Protein AF-A0A1M5JJP5-F1 (afdb_monomer_lite)

Organism: NCBI:txid288992

Foldseek 3Di:
DFDADDPAPDDPPPPPPDDDLVVLCCVLVVVVVVLVVLLVVADAEDEFDDQEEETEAEQQQDDDPPHDDHDAARYEYEYEHHEYCEYHYEDADYPPPGAYEYEYPAAYEHANAYYEYDDQAAHERYEDDHCPHPPQNARYEYEYADPRRAYERELPHPAAHEQYEHERYEYEQHQHANYEYDWFPDFCVVPVGASYESYEYASYEQEHPQDQRRAYEHAQAWADDPVVRTGGNAYESYEYEHYEGHHYQHAHEAHHYESYEYAHYEYYHYDNDPPPPSHRYYHDYYYYYDHYHDPVPD

Sequence (298 aa):
MTTFGNKQNESAELLNEITPWEDALQALTSRVAALELSATQNGRIIPVGNGTGILNIDGDQLSLNGKAIRLQANDVIEIQAGTYQWIDMCNVTLSVGGVLYVKNNGLVIINEGGFNLYGNKPVKNVVFDFAGFPGLEYGLKNIYTGPHARFHIDTHSIGGYQNITIRGLEFVNVWDRGLRSGGQNIDFTDTGIKAISGLLIEKCRFISDNSPECGGGIKLGGERNEETGTNKGYIEDVVIRDIELIGGAGNIYLGNANNYEIYNIKIEGVNTPESGQEEIITANGWGKIEGIHHPLLQ

Structure (mmCIF, N/CA/C/O backbone):
d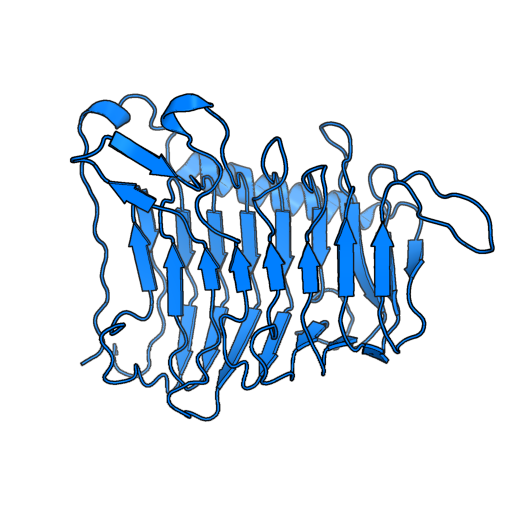ata_AF-A0A1M5JJP5-F1
#
_entry.id   AF-A0A1M5JJP5-F1
#
loop_
_atom_site.group_PDB
_atom_site.id
_atom_site.type_symbol
_atom_site.label_atom_id
_atom_site.label_alt_id
_atom_site.label_comp_id
_atom_site.label_asym_id
_atom_site.label_entity_id
_atom_site.label_seq_id
_atom_site.pdbx_PDB_ins_code
_atom_site.Cartn_x
_atom_site.Cartn_y
_atom_site.Cartn_z
_atom_site.occupancy
_atom_site.B_iso_or_equiv
_atom_site.auth_seq_id
_atom_site.auth_comp_id
_atom_site.auth_asym_id
_atom_site.auth_atom_id
_atom_site.pdbx_PDB_model_num
ATOM 1 N N . MET A 1 1 ? 18.087 11.394 20.650 1.00 35.75 1 MET A N 1
ATOM 2 C CA . MET A 1 1 ? 17.340 10.682 21.706 1.00 35.75 1 MET A CA 1
ATOM 3 C C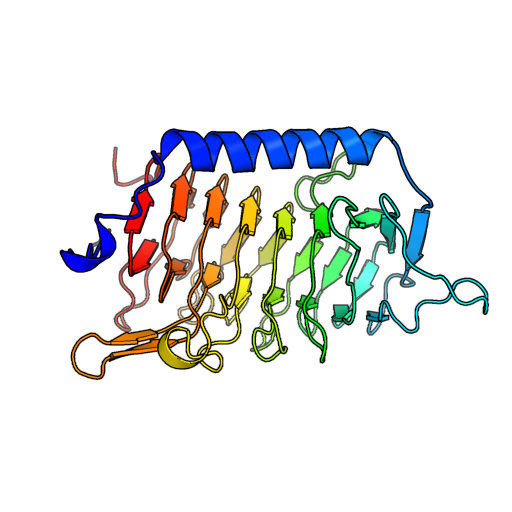 . MET A 1 1 ? 16.115 10.133 21.004 1.00 35.75 1 MET A C 1
ATOM 5 O O . MET A 1 1 ? 15.363 10.938 20.488 1.00 35.75 1 MET A O 1
ATOM 9 N N . THR A 1 2 ? 16.007 8.816 20.830 1.00 40.19 2 THR A N 1
ATOM 10 C CA . THR A 1 2 ? 14.889 8.206 20.091 1.00 40.19 2 THR A CA 1
ATOM 11 C C . THR A 1 2 ? 13.744 7.966 21.063 1.00 40.19 2 THR A C 1
ATOM 13 O O . THR A 1 2 ? 13.919 7.235 22.038 1.00 40.19 2 THR A O 1
ATOM 16 N N . THR A 1 3 ? 12.603 8.603 20.831 1.00 44.53 3 THR A N 1
ATOM 17 C CA . THR A 1 3 ? 11.431 8.551 21.711 1.00 44.53 3 THR A CA 1
ATOM 18 C C . THR A 1 3 ? 10.355 7.663 21.088 1.00 44.53 3 THR A C 1
ATOM 20 O O . THR A 1 3 ? 10.045 7.773 19.904 1.00 44.53 3 THR A O 1
ATOM 23 N N . PHE A 1 4 ? 9.782 6.763 21.889 1.00 47.75 4 PHE A N 1
ATOM 24 C CA . PHE A 1 4 ? 8.582 6.004 21.532 1.00 47.75 4 PHE A CA 1
ATOM 25 C C . PHE A 1 4 ? 7.398 6.642 22.255 1.00 47.75 4 PHE A C 1
ATOM 27 O O . PHE A 1 4 ? 7.365 6.649 23.486 1.00 47.75 4 PHE A O 1
ATOM 34 N N . GLY A 1 5 ? 6.455 7.208 21.502 1.00 42.25 5 GLY A N 1
ATOM 35 C CA . GLY A 1 5 ? 5.254 7.831 22.047 1.00 42.25 5 GLY A CA 1
ATOM 36 C C . GLY A 1 5 ? 4.033 6.944 21.834 1.00 42.25 5 GLY A C 1
ATOM 37 O O . GLY A 1 5 ? 3.588 6.762 20.705 1.00 42.25 5 GLY A O 1
ATOM 38 N N . ASN A 1 6 ? 3.457 6.418 22.917 1.00 44.34 6 ASN A N 1
ATOM 39 C CA . ASN A 1 6 ? 2.099 5.874 22.899 1.00 44.34 6 ASN A CA 1
ATOM 40 C C . ASN A 1 6 ? 1.195 6.816 23.702 1.00 44.34 6 ASN A C 1
ATOM 42 O O . ASN A 1 6 ? 1.207 6.791 24.933 1.00 44.34 6 ASN A O 1
ATOM 46 N N . LYS A 1 7 ? 0.451 7.689 23.017 1.00 49.38 7 LYS A N 1
ATOM 47 C CA . LYS A 1 7 ? -0.554 8.547 23.657 1.00 49.38 7 LYS A CA 1
ATOM 48 C C . LYS A 1 7 ? -1.889 7.805 23.670 1.00 49.38 7 LYS A C 1
ATOM 50 O O . LYS A 1 7 ? -2.713 7.968 22.772 1.00 49.38 7 LYS A O 1
ATOM 55 N N . GLN A 1 8 ? -2.087 6.974 24.690 1.00 45.25 8 GLN A N 1
ATOM 56 C CA . GLN A 1 8 ? -3.389 6.369 24.961 1.00 45.25 8 GLN A CA 1
ATOM 57 C C . GLN A 1 8 ? -4.306 7.433 25.573 1.00 45.25 8 GLN A C 1
ATOM 59 O O . GLN A 1 8 ? -4.161 7.799 26.737 1.00 45.25 8 GLN A O 1
ATOM 64 N N . ASN A 1 9 ? -5.236 7.960 24.776 1.00 44.75 9 ASN A N 1
ATOM 65 C CA . ASN A 1 9 ? -6.306 8.806 25.295 1.00 44.75 9 ASN A CA 1
ATOM 66 C C . ASN A 1 9 ? -7.419 7.910 25.849 1.00 44.75 9 ASN A C 1
ATOM 68 O O . ASN A 1 9 ? -8.266 7.408 25.101 1.00 44.75 9 ASN A O 1
ATOM 72 N N . GLU A 1 10 ? -7.393 7.707 27.167 1.00 36.88 10 GLU A N 1
ATOM 73 C CA . GLU A 1 10 ? -8.391 6.928 27.893 1.00 36.88 10 GLU A CA 1
ATOM 74 C C . GLU A 1 10 ? -9.740 7.661 27.994 1.00 36.88 10 GLU A C 1
ATOM 76 O O . GLU A 1 10 ? -10.054 8.283 29.004 1.00 36.88 10 GLU A O 1
ATOM 81 N N . SER A 1 11 ? -10.576 7.607 26.952 1.00 39.31 11 SER A N 1
ATOM 82 C CA . SER A 1 11 ? -11.967 8.073 27.052 1.00 39.31 11 SER A CA 1
ATOM 83 C C . SER A 1 11 ? -12.869 6.950 27.578 1.00 39.31 11 SER A C 1
ATOM 85 O O . SER A 1 11 ? -13.108 5.965 26.872 1.00 39.31 11 SER A O 1
ATOM 87 N N . ALA A 1 12 ? -13.401 7.127 28.792 1.00 38.34 12 ALA A N 1
ATOM 88 C CA . ALA A 1 12 ? -14.222 6.159 29.529 1.00 38.34 12 ALA A CA 1
ATOM 89 C C . ALA A 1 12 ? -15.498 5.674 28.798 1.00 38.34 12 ALA A C 1
ATOM 91 O O . ALA A 1 12 ? -16.062 4.643 29.155 1.00 38.34 12 ALA A O 1
ATOM 92 N N . GLU A 1 13 ? -15.951 6.390 27.766 1.00 39.28 13 GLU A N 1
ATOM 93 C CA . GLU A 1 13 ? -17.223 6.127 27.078 1.00 39.28 13 GLU A CA 1
ATOM 94 C C . GLU A 1 13 ? -17.133 5.092 25.936 1.00 39.28 13 GLU A C 1
ATOM 96 O O . GLU A 1 13 ? -18.164 4.599 25.490 1.00 39.28 13 GLU A O 1
ATOM 101 N N . LEU A 1 14 ? -15.927 4.680 25.514 1.00 39.59 14 LEU A N 1
ATOM 102 C CA . LEU A 1 14 ? -15.715 3.641 24.481 1.00 39.59 14 LEU A CA 1
ATOM 103 C C . LEU A 1 14 ? -15.380 2.245 25.048 1.00 39.59 14 LEU A C 1
ATOM 105 O O . LEU A 1 14 ? -15.259 1.283 24.294 1.00 39.59 14 LEU A O 1
ATOM 109 N N . LEU A 1 15 ? -15.268 2.102 26.373 1.00 37.50 15 LEU A N 1
ATOM 110 C CA . LEU A 1 15 ? -14.945 0.831 27.047 1.00 37.50 15 LEU A CA 1
ATOM 111 C C . LEU A 1 15 ? -16.047 -0.243 26.938 1.00 37.50 15 LEU A C 1
ATOM 113 O O . LEU A 1 15 ? -15.804 -1.395 27.286 1.00 37.50 15 LEU A O 1
ATOM 117 N N . ASN A 1 16 ? -17.240 0.105 26.447 1.00 36.88 16 ASN A N 1
ATOM 118 C CA . ASN A 1 16 ? -18.380 -0.815 26.368 1.00 36.88 16 ASN A CA 1
ATOM 119 C C . ASN A 1 16 ? -18.481 -1.608 25.048 1.00 36.88 16 ASN A C 1
ATOM 121 O O . ASN A 1 16 ? -19.354 -2.464 24.940 1.00 36.88 16 ASN A O 1
ATOM 125 N N . GLU A 1 17 ? -17.589 -1.383 24.077 1.00 40.25 17 GLU A N 1
ATOM 126 C CA . GLU A 1 17 ? -17.534 -2.137 22.807 1.00 40.25 17 GLU A CA 1
ATOM 127 C C . GLU A 1 17 ? -16.187 -2.858 22.610 1.00 40.25 17 GLU A C 1
ATOM 129 O O . GLU A 1 17 ? -15.682 -3.002 21.497 1.00 40.25 17 GLU A O 1
ATOM 134 N N . ILE A 1 18 ? -15.571 -3.324 23.700 1.00 43.38 18 ILE A N 1
ATOM 135 C CA . ILE A 1 18 ? -14.337 -4.112 23.617 1.00 43.38 18 ILE A CA 1
ATOM 136 C C . ILE A 1 18 ? -14.693 -5.543 23.213 1.00 43.38 18 ILE A C 1
ATOM 138 O O . ILE A 1 18 ? -14.989 -6.397 24.049 1.00 43.38 18 ILE A O 1
ATOM 142 N N . THR A 1 19 ? -14.630 -5.819 21.914 1.00 48.56 19 THR A N 1
ATOM 143 C CA . THR A 1 19 ? -14.342 -7.182 21.450 1.00 48.56 19 THR A CA 1
ATOM 144 C C . THR A 1 19 ? -12.930 -7.533 21.948 1.00 48.56 19 THR A C 1
ATOM 146 O O . THR A 1 19 ? -12.044 -6.680 21.823 1.00 48.56 19 THR A O 1
ATOM 149 N N . PRO A 1 20 ? -12.681 -8.712 22.548 1.00 52.38 20 PRO A N 1
ATOM 150 C CA . PRO A 1 20 ? -11.348 -9.073 23.028 1.00 52.38 20 PRO A CA 1
ATOM 151 C C . PRO A 1 20 ? -10.309 -8.920 21.910 1.00 52.38 20 PRO A C 1
ATOM 153 O O . PRO A 1 20 ? -10.505 -9.427 20.810 1.00 52.38 20 PRO A O 1
ATOM 156 N N . TRP A 1 21 ? -9.208 -8.211 22.171 1.00 50.12 21 TRP A N 1
ATOM 157 C CA . TRP A 1 21 ? -8.189 -7.885 21.159 1.00 50.12 21 TRP A CA 1
ATOM 158 C C . TRP A 1 21 ? -7.607 -9.118 20.445 1.00 50.12 21 TRP A C 1
ATOM 160 O O . TRP A 1 21 ? -7.294 -9.058 19.259 1.00 50.12 21 TRP A O 1
ATOM 170 N N . GLU A 1 22 ? -7.536 -10.261 21.132 1.00 55.31 22 GLU A N 1
ATOM 171 C CA . GLU A 1 22 ? -7.104 -11.538 20.547 1.00 55.31 22 GLU A CA 1
ATOM 172 C C . GLU A 1 22 ? -8.043 -12.020 19.425 1.00 55.31 22 GLU A C 1
ATOM 174 O O . GLU A 1 22 ? -7.576 -12.591 18.438 1.00 55.31 22 GLU A O 1
ATOM 179 N N . ASP A 1 23 ? -9.343 -11.716 19.501 1.00 58.09 23 ASP A N 1
ATOM 180 C CA . ASP A 1 23 ? -10.327 -12.134 18.499 1.00 58.09 23 ASP A CA 1
ATOM 181 C C . ASP A 1 23 ? -10.187 -11.346 17.191 1.00 58.09 23 ASP A C 1
ATOM 183 O O . ASP A 1 23 ? -10.410 -11.900 16.114 1.00 58.09 23 ASP A O 1
ATOM 187 N N . ALA A 1 24 ? -9.772 -10.076 17.248 1.00 52.12 24 ALA A N 1
ATOM 188 C CA . ALA A 1 24 ? -9.588 -9.245 16.060 1.00 52.12 24 ALA A CA 1
ATOM 189 C C . ALA A 1 24 ? -8.324 -9.616 15.271 1.00 52.12 24 ALA A C 1
ATOM 191 O O . ALA A 1 24 ? -8.392 -9.743 14.044 1.00 52.12 24 ALA A O 1
ATOM 192 N N . LEU A 1 25 ? -7.201 -9.875 15.954 1.00 57.34 25 LEU A N 1
ATOM 193 C CA . LEU A 1 25 ? -5.981 -10.389 15.322 1.00 57.34 25 LEU A CA 1
ATOM 194 C C . LEU A 1 25 ? -6.221 -11.753 14.688 1.00 57.34 25 LEU A C 1
ATOM 196 O O . LEU A 1 25 ? -5.818 -12.003 13.548 1.00 57.34 25 LEU A O 1
ATOM 200 N N . GLN A 1 26 ? -6.874 -12.646 15.435 1.00 65.25 26 GLN A N 1
ATOM 201 C CA . GLN A 1 26 ? -7.221 -13.980 14.971 1.00 65.25 26 GLN A CA 1
ATOM 202 C C . GLN A 1 26 ? -8.173 -13.880 13.777 1.00 65.25 26 GLN A C 1
ATOM 204 O O . GLN A 1 26 ? -7.970 -14.588 12.792 1.00 65.25 26 GLN A O 1
ATOM 209 N N . ALA A 1 27 ? -9.160 -12.981 13.810 1.00 64.19 27 ALA A N 1
ATOM 210 C CA . ALA A 1 27 ? -10.077 -12.743 12.702 1.00 64.19 27 ALA A CA 1
ATOM 211 C C . ALA A 1 27 ? -9.360 -12.161 11.480 1.00 64.19 27 ALA A C 1
ATOM 213 O O . ALA A 1 27 ? -9.588 -12.650 10.376 1.00 64.19 27 ALA A O 1
ATOM 214 N N . LEU A 1 28 ? -8.463 -11.183 11.642 1.00 61.88 28 LEU A N 1
ATOM 215 C CA . LEU A 1 28 ? -7.712 -10.610 10.526 1.00 61.88 28 LEU A CA 1
ATOM 216 C C . LEU A 1 28 ? -6.718 -11.618 9.949 1.00 61.88 28 LEU A C 1
ATOM 218 O O . LEU A 1 28 ? -6.659 -11.766 8.737 1.00 61.88 28 LEU A O 1
ATOM 222 N N . THR A 1 29 ? -5.988 -12.350 10.788 1.00 63.25 29 THR A N 1
ATOM 223 C CA . THR A 1 29 ? -5.010 -13.363 10.362 1.00 63.25 29 THR A CA 1
ATOM 224 C C . THR A 1 29 ? -5.697 -14.563 9.722 1.00 63.25 29 THR A C 1
ATOM 226 O O . THR A 1 29 ? -5.270 -15.017 8.666 1.00 63.25 29 THR A O 1
ATOM 229 N N . SER A 1 30 ? -6.801 -15.047 10.296 1.00 64.50 30 SER A N 1
ATOM 230 C CA . SER A 1 30 ? -7.611 -16.118 9.696 1.00 64.50 30 SER A CA 1
ATOM 231 C C . SER A 1 30 ? -8.271 -15.647 8.406 1.00 64.50 30 SER A C 1
ATOM 233 O O . SER A 1 30 ? -8.372 -16.416 7.455 1.00 64.50 30 SER A O 1
ATOM 235 N N . ARG A 1 31 ? -8.672 -14.372 8.336 1.00 62.91 31 ARG A N 1
ATOM 236 C CA . ARG A 1 31 ? -9.148 -13.753 7.102 1.00 62.91 31 ARG A CA 1
ATOM 237 C C . ARG A 1 31 ? -8.031 -13.694 6.076 1.00 62.91 31 ARG A C 1
ATOM 239 O O . ARG A 1 31 ? -8.260 -14.155 4.978 1.00 62.91 31 ARG A O 1
ATOM 246 N N . VAL A 1 32 ? -6.836 -13.220 6.412 1.00 58.81 32 VAL A N 1
ATOM 247 C CA . VAL A 1 32 ? -5.675 -13.180 5.509 1.00 58.81 32 VAL A CA 1
ATOM 248 C C . VAL A 1 32 ? -5.323 -14.582 5.028 1.00 58.81 32 VAL A C 1
ATOM 250 O O . VAL A 1 32 ? -5.223 -14.778 3.828 1.00 58.81 32 VAL A O 1
ATOM 253 N N . ALA A 1 33 ? -5.270 -15.577 5.912 1.00 62.69 33 ALA A N 1
ATOM 254 C CA . ALA A 1 33 ? -5.061 -16.971 5.531 1.00 62.69 33 ALA A CA 1
ATOM 255 C C . ALA A 1 33 ? -6.184 -17.498 4.617 1.00 62.69 33 ALA A C 1
ATOM 257 O O . ALA A 1 33 ? -5.914 -18.231 3.670 1.00 62.69 33 ALA A O 1
ATOM 258 N N . ALA A 1 34 ? -7.440 -17.098 4.842 1.00 60.00 34 ALA A N 1
ATOM 259 C CA . ALA A 1 34 ? -8.556 -17.424 3.955 1.00 60.00 34 ALA A CA 1
ATOM 260 C C . ALA A 1 34 ? -8.466 -16.692 2.602 1.00 60.00 34 ALA A C 1
ATOM 262 O O . ALA A 1 34 ? -8.744 -17.305 1.574 1.00 60.00 34 ALA A O 1
ATOM 263 N N . LEU A 1 35 ? -8.026 -15.426 2.589 1.00 57.03 35 LEU A N 1
ATOM 264 C CA . LEU A 1 35 ? -7.737 -14.636 1.389 1.00 57.03 35 LEU A CA 1
ATOM 265 C C . LEU A 1 35 ? -6.551 -15.243 0.618 1.00 57.03 35 LEU A C 1
ATOM 267 O O . LEU A 1 35 ? -6.548 -15.251 -0.604 1.00 57.03 35 LEU A O 1
ATOM 271 N N . GLU A 1 36 ? -5.535 -15.775 1.288 1.00 56.59 36 GLU A N 1
ATOM 272 C CA . GLU A 1 36 ? -4.401 -16.458 0.659 1.00 56.59 36 GLU A CA 1
ATOM 273 C C . GLU A 1 36 ? -4.807 -17.830 0.115 1.00 56.59 36 GLU A C 1
ATOM 275 O O . GLU A 1 36 ? -4.427 -18.201 -0.997 1.00 56.59 36 GLU A O 1
ATOM 280 N N . LEU A 1 37 ? -5.650 -18.563 0.847 1.00 56.56 37 LEU A N 1
ATOM 281 C CA . LEU A 1 37 ? -6.198 -19.841 0.406 1.00 56.56 37 LEU A CA 1
ATOM 282 C C . LEU A 1 37 ? -7.095 -19.663 -0.827 1.00 56.56 37 LEU A C 1
ATOM 284 O O . LEU A 1 37 ? -6.953 -20.418 -1.790 1.00 56.56 37 LEU A O 1
ATOM 288 N N . SER A 1 38 ? -7.955 -18.639 -0.869 1.00 50.22 38 SER A N 1
ATOM 289 C CA . SER A 1 38 ? -8.736 -18.325 -2.076 1.00 50.22 38 SER A CA 1
ATOM 290 C C . SER A 1 38 ? -7.855 -17.865 -3.245 1.00 50.22 38 SER A C 1
ATOM 292 O O . SER A 1 38 ? -8.198 -18.124 -4.398 1.00 50.22 38 SER A O 1
ATOM 294 N N . ALA A 1 39 ? -6.671 -17.298 -2.976 1.00 51.19 39 ALA A N 1
ATOM 295 C CA . ALA A 1 39 ? -5.703 -16.929 -4.011 1.00 51.19 39 ALA A CA 1
ATOM 296 C C . ALA A 1 39 ? -5.115 -18.156 -4.719 1.00 51.19 39 ALA A C 1
ATOM 298 O O . ALA A 1 39 ? -4.769 -18.080 -5.894 1.00 51.19 39 ALA A O 1
ATOM 299 N N . THR A 1 40 ? -5.026 -19.302 -4.034 1.00 51.00 40 THR A N 1
ATOM 300 C CA . THR A 1 40 ? -4.571 -20.563 -4.647 1.00 51.00 40 THR A CA 1
ATOM 301 C C . THR A 1 40 ? -5.624 -21.222 -5.544 1.00 51.00 40 THR A C 1
ATOM 303 O O . THR A 1 40 ? -5.295 -22.141 -6.293 1.00 51.00 40 THR A O 1
ATOM 306 N N . GLN A 1 41 ? -6.869 -20.727 -5.538 1.00 54.94 41 GLN A N 1
ATOM 307 C CA . GLN A 1 41 ? -7.945 -21.199 -6.416 1.00 54.94 41 GLN A CA 1
ATOM 308 C C . GLN A 1 41 ? -8.058 -20.428 -7.745 1.00 54.94 41 GLN A C 1
ATOM 310 O O . GLN A 1 41 ? -8.991 -20.701 -8.493 1.00 54.94 41 GLN A O 1
ATOM 315 N N . ASN A 1 42 ? -7.119 -19.513 -8.040 1.00 59.66 42 ASN A N 1
ATOM 316 C CA . ASN A 1 42 ? -6.948 -18.738 -9.282 1.00 59.66 42 ASN A CA 1
ATOM 317 C C . ASN A 1 42 ? -8.227 -18.544 -10.125 1.00 59.66 42 ASN A C 1
ATOM 319 O O . ASN A 1 42 ? -8.565 -19.366 -10.981 1.00 59.66 42 ASN A O 1
ATOM 323 N N . GLY A 1 43 ? -8.888 -17.394 -9.953 1.00 72.62 43 GLY A N 1
ATOM 324 C CA . GLY A 1 43 ? -9.774 -16.859 -10.987 1.00 72.62 43 GLY A CA 1
ATOM 325 C C . GLY A 1 43 ? -8.988 -16.459 -12.243 1.00 72.62 43 GLY A C 1
ATOM 326 O O . GLY A 1 43 ? -7.834 -16.844 -12.447 1.00 72.62 43 GLY A O 1
ATOM 327 N N . ARG A 1 44 ? -9.612 -15.699 -13.145 1.00 89.25 44 ARG A N 1
ATOM 328 C CA . ARG A 1 44 ? -8.971 -15.347 -14.423 1.00 89.25 44 ARG A CA 1
ATOM 329 C C . ARG A 1 44 ? -7.786 -14.416 -14.170 1.00 89.25 44 ARG A C 1
ATOM 331 O O . ARG A 1 44 ? -7.900 -13.488 -13.373 1.00 89.25 44 ARG A O 1
ATOM 338 N N . ILE A 1 45 ? -6.695 -14.616 -14.905 1.00 91.00 45 ILE A N 1
ATOM 339 C CA . ILE A 1 45 ? -5.579 -13.666 -14.946 1.00 91.00 45 ILE A CA 1
ATOM 340 C C . ILE A 1 45 ? -5.879 -12.614 -16.014 1.00 91.00 45 ILE A C 1
ATOM 342 O O . ILE A 1 45 ? -6.154 -12.945 -17.170 1.00 91.00 45 ILE A O 1
ATOM 346 N N . ILE A 1 46 ? -5.841 -11.349 -15.612 1.00 93.81 46 ILE A N 1
ATOM 347 C CA . ILE A 1 46 ? -6.089 -10.182 -16.450 1.00 93.81 46 ILE A CA 1
ATOM 348 C C . ILE A 1 46 ? -4.781 -9.387 -16.512 1.00 93.81 46 ILE A C 1
ATOM 350 O O . ILE A 1 46 ? -4.493 -8.620 -15.589 1.00 93.81 46 ILE A O 1
ATOM 354 N N . PRO A 1 47 ? -3.963 -9.575 -17.562 1.00 94.94 47 PRO A N 1
ATOM 355 C CA . PRO A 1 47 ? -2.721 -8.832 -17.697 1.00 94.94 47 PRO A CA 1
ATOM 356 C C . PRO A 1 47 ? -3.023 -7.361 -17.996 1.00 94.94 47 PRO A C 1
ATOM 358 O O . PRO A 1 47 ? -3.851 -7.053 -18.858 1.00 94.94 47 PRO A O 1
ATOM 361 N N . VAL A 1 48 ? -2.342 -6.454 -17.298 1.00 96.38 48 VAL A N 1
ATOM 362 C CA . VAL A 1 48 ? -2.475 -5.003 -17.478 1.00 96.38 48 VAL A CA 1
ATOM 363 C C . VAL A 1 48 ? -1.112 -4.326 -17.572 1.00 96.38 48 VAL A C 1
ATOM 365 O O . VAL A 1 48 ? -0.127 -4.774 -16.984 1.00 96.38 48 VAL A O 1
ATOM 368 N N . GLY A 1 49 ? -1.073 -3.210 -18.296 1.00 96.12 49 GLY A N 1
ATOM 369 C CA . GLY A 1 49 ? 0.157 -2.468 -18.549 1.00 96.12 49 GLY A CA 1
ATOM 370 C C . GLY A 1 49 ? 1.064 -3.132 -19.586 1.00 96.12 49 GLY A C 1
ATOM 371 O O . GLY A 1 49 ? 0.899 -4.289 -19.967 1.00 96.12 49 GLY A O 1
ATOM 372 N N . ASN A 1 50 ? 2.016 -2.351 -20.080 1.00 96.12 50 ASN A N 1
ATOM 373 C CA . ASN A 1 50 ? 3.028 -2.764 -21.055 1.00 96.12 50 ASN A CA 1
ATOM 374 C C . ASN A 1 50 ? 4.458 -2.556 -20.521 1.00 96.12 50 ASN A C 1
ATOM 376 O O . ASN A 1 50 ? 5.409 -2.600 -21.298 1.00 96.12 50 ASN A O 1
ATOM 380 N N . GLY A 1 51 ? 4.599 -2.282 -19.220 1.00 97.12 51 GLY A N 1
ATOM 381 C CA . GLY A 1 51 ? 5.875 -1.980 -18.580 1.00 97.12 51 GLY A CA 1
ATOM 382 C C . GLY A 1 51 ? 6.357 -0.537 -18.739 1.00 97.12 51 GLY A C 1
ATOM 383 O O . GLY A 1 51 ? 7.517 -0.268 -18.434 1.00 97.12 51 GLY A O 1
ATOM 384 N N . THR A 1 52 ? 5.534 0.388 -19.247 1.00 97.50 52 THR A N 1
ATOM 385 C CA . THR A 1 52 ? 5.926 1.796 -19.398 1.00 97.50 52 THR A CA 1
ATOM 386 C C . THR A 1 52 ? 4.757 2.782 -19.328 1.00 97.50 52 THR A C 1
ATOM 388 O O . THR A 1 52 ? 3.591 2.402 -19.418 1.00 97.50 52 THR A O 1
ATOM 391 N N . GLY A 1 53 ? 5.076 4.072 -19.183 1.00 97.12 53 GLY A N 1
ATOM 392 C CA . GLY A 1 53 ? 4.108 5.166 -19.177 1.00 97.12 53 GLY A CA 1
ATOM 393 C C . GLY A 1 53 ? 3.191 5.155 -17.955 1.00 97.12 53 GLY A C 1
ATOM 394 O O . GLY A 1 53 ? 3.573 4.710 -16.873 1.00 97.12 53 GLY A O 1
ATOM 395 N N . ILE A 1 54 ? 1.983 5.678 -18.140 1.00 96.69 54 ILE A N 1
ATOM 396 C CA . ILE A 1 54 ? 0.941 5.736 -17.114 1.00 96.69 54 ILE A CA 1
ATOM 397 C C . ILE A 1 54 ? 0.050 4.500 -17.233 1.00 96.69 54 ILE A C 1
ATOM 399 O O . ILE A 1 54 ? -0.488 4.225 -18.308 1.00 96.69 54 ILE A O 1
ATOM 403 N N . LEU A 1 55 ? -0.155 3.789 -16.123 1.00 97.19 55 LEU A N 1
ATOM 404 C CA . LEU A 1 55 ? -1.095 2.673 -16.049 1.00 97.19 55 LEU A CA 1
ATOM 405 C C . LEU A 1 55 ? -2.344 3.076 -15.265 1.00 97.19 55 LEU A C 1
ATOM 407 O O . LEU A 1 55 ? -2.264 3.290 -14.062 1.00 97.19 55 LEU A O 1
ATOM 411 N N . ASN A 1 56 ? -3.495 3.102 -15.938 1.00 95.25 56 ASN A N 1
ATOM 412 C CA . ASN A 1 56 ? -4.802 3.311 -15.314 1.00 95.25 56 ASN A CA 1
ATOM 413 C C . ASN A 1 56 ? -5.588 1.993 -15.270 1.00 95.25 56 ASN A C 1
ATOM 415 O O . ASN A 1 56 ? -5.819 1.368 -16.307 1.00 95.25 56 ASN A O 1
ATOM 419 N N . ILE A 1 57 ? -6.021 1.590 -14.080 1.00 94.62 57 ILE A N 1
ATOM 420 C CA . ILE A 1 57 ? -6.812 0.390 -13.804 1.00 94.62 57 ILE A CA 1
ATOM 421 C C . ILE A 1 57 ? -8.166 0.844 -13.249 1.00 94.62 57 ILE A C 1
ATOM 423 O O . ILE A 1 57 ? -8.345 0.992 -12.042 1.00 94.62 57 ILE A O 1
ATOM 427 N N . ASP A 1 58 ? -9.130 1.065 -14.138 1.00 92.94 58 ASP A N 1
ATOM 428 C CA . ASP A 1 58 ? -10.507 1.397 -13.761 1.00 92.94 58 ASP A CA 1
ATOM 429 C C . ASP A 1 58 ? -11.377 0.138 -13.807 1.00 92.94 58 ASP A C 1
ATOM 431 O O . ASP A 1 58 ? -11.612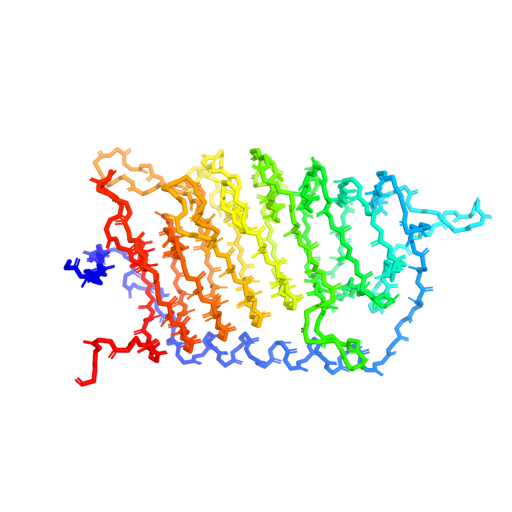 -0.424 -14.879 1.00 92.94 58 ASP A O 1
ATOM 435 N N . GLY A 1 59 ? -11.862 -0.311 -12.648 1.00 90.06 59 GLY A N 1
ATOM 436 C CA . GLY A 1 59 ? -12.700 -1.507 -12.534 1.00 90.06 59 GLY A CA 1
ATOM 437 C C . GLY A 1 59 ? -14.013 -1.444 -13.323 1.00 90.06 59 GLY A C 1
ATOM 438 O O . GLY A 1 59 ? -14.510 -2.492 -13.737 1.00 90.06 59 GLY A O 1
ATOM 439 N N . ASP A 1 60 ? -14.551 -0.246 -13.577 1.00 88.69 60 ASP A N 1
ATOM 440 C CA . ASP A 1 60 ? -15.776 -0.052 -14.363 1.00 88.69 60 ASP A CA 1
ATOM 441 C C . ASP A 1 60 ? -15.494 -0.007 -15.882 1.00 88.69 60 ASP A C 1
ATOM 443 O O . ASP A 1 60 ? -16.404 -0.229 -16.685 1.00 88.69 60 ASP A O 1
ATOM 447 N N . GLN A 1 61 ? -14.247 0.265 -16.292 1.00 91.62 61 GLN A N 1
ATOM 448 C CA . GLN A 1 61 ? -13.848 0.436 -17.701 1.00 91.62 61 GLN A CA 1
ATOM 449 C C . GLN A 1 61 ? -12.801 -0.577 -18.183 1.00 91.62 61 GLN A C 1
ATOM 451 O O . GLN A 1 61 ? -12.286 -0.464 -19.300 1.00 91.62 61 GLN A O 1
ATOM 456 N N . LEU A 1 62 ? -12.478 -1.577 -17.365 1.00 92.12 62 LEU A N 1
ATOM 457 C CA . LEU A 1 62 ? -11.436 -2.541 -17.680 1.00 92.12 62 LEU A CA 1
ATOM 458 C C . LEU A 1 62 ? -11.773 -3.305 -18.965 1.00 92.12 62 LEU A C 1
ATOM 460 O O . LEU A 1 62 ? -12.881 -3.815 -19.143 1.00 92.12 62 LEU A O 1
ATOM 464 N N . SER A 1 63 ? -10.803 -3.420 -19.872 1.00 91.12 63 SER A N 1
ATOM 465 C CA . SER A 1 63 ? -10.955 -4.204 -21.095 1.00 91.12 63 SER A CA 1
ATOM 466 C C . SER A 1 63 ? -9.672 -4.939 -21.457 1.00 91.12 63 SER A C 1
ATOM 468 O O . SER A 1 63 ? -8.571 -4.464 -21.193 1.00 91.12 63 SER A O 1
ATOM 470 N N . LEU A 1 64 ? -9.820 -6.107 -22.080 1.00 86.75 64 LEU A N 1
ATOM 471 C CA . LEU A 1 64 ? -8.717 -6.900 -22.615 1.00 86.75 64 LEU A CA 1
ATOM 472 C C . LEU A 1 64 ? -9.010 -7.213 -24.076 1.00 86.75 64 LEU A C 1
ATOM 474 O O . LEU A 1 64 ? -10.071 -7.750 -24.403 1.00 86.75 64 LEU A O 1
ATOM 478 N N . ASN A 1 65 ? -8.081 -6.863 -24.966 1.00 85.69 65 ASN A N 1
ATOM 479 C CA . ASN A 1 65 ? -8.235 -7.028 -26.416 1.00 85.69 65 ASN A CA 1
ATOM 480 C C . ASN A 1 65 ? -9.544 -6.410 -26.954 1.00 85.69 65 ASN A C 1
ATOM 482 O O . ASN A 1 65 ? -10.244 -7.013 -27.768 1.00 85.69 65 ASN A O 1
ATOM 486 N N . GLY A 1 66 ? -9.907 -5.228 -26.442 1.00 88.00 66 GLY A N 1
ATOM 487 C CA . GLY A 1 66 ? -11.118 -4.494 -26.827 1.00 88.00 66 GLY A CA 1
ATOM 488 C C . GLY A 1 66 ? -12.429 -5.058 -26.268 1.00 88.00 66 GLY A C 1
ATOM 489 O O . GLY A 1 66 ? -13.498 -4.559 -26.612 1.00 88.00 66 GLY A O 1
ATOM 490 N N . LYS A 1 67 ? -12.382 -6.086 -25.411 1.00 90.44 67 LYS A N 1
ATOM 491 C CA . LYS A 1 67 ? -13.566 -6.651 -24.751 1.00 90.44 67 LYS A CA 1
ATOM 492 C C . LYS A 1 67 ? -13.633 -6.190 -23.306 1.00 90.44 67 LYS A C 1
ATOM 494 O O . LYS A 1 67 ? -12.678 -6.397 -22.561 1.00 90.44 67 LYS A O 1
ATOM 499 N N . ALA A 1 68 ? -14.764 -5.609 -22.916 1.00 93.69 68 ALA A N 1
ATOM 500 C CA . ALA A 1 68 ? -15.012 -5.220 -21.534 1.00 93.69 68 ALA A CA 1
ATOM 501 C C . ALA A 1 68 ? -14.909 -6.438 -20.603 1.00 93.69 68 ALA A C 1
ATOM 503 O O . ALA A 1 68 ? -15.486 -7.496 -20.876 1.00 93.69 68 ALA A O 1
ATOM 504 N N . ILE A 1 69 ? -14.178 -6.276 -19.505 1.00 91.12 69 ILE A N 1
ATOM 505 C CA . ILE A 1 69 ? -14.067 -7.258 -18.436 1.00 91.12 69 ILE A CA 1
ATOM 506 C C . ILE A 1 69 ? -14.851 -6.737 -17.246 1.00 91.12 69 ILE A C 1
ATOM 508 O O . ILE A 1 69 ? -14.534 -5.700 -16.677 1.00 91.12 69 ILE A O 1
ATOM 512 N N . ARG A 1 70 ? -15.836 -7.521 -16.818 1.00 91.00 70 ARG A N 1
ATOM 513 C CA . ARG A 1 70 ? -16.425 -7.362 -15.495 1.00 91.00 70 ARG A CA 1
ATOM 514 C C . ARG A 1 70 ? -15.593 -8.153 -14.494 1.00 91.00 70 ARG A C 1
ATOM 516 O O . ARG A 1 70 ? -15.493 -9.377 -14.636 1.00 91.00 70 ARG A O 1
ATOM 523 N N . LEU A 1 71 ? -15.020 -7.453 -13.518 1.00 89.75 71 LEU A N 1
ATOM 524 C CA . LEU A 1 71 ? -14.297 -8.064 -12.405 1.00 89.75 71 LEU A CA 1
ATOM 525 C C . LEU A 1 71 ? -15.236 -8.962 -11.588 1.00 89.75 71 LEU A C 1
ATOM 527 O O . LEU A 1 71 ? -16.395 -8.615 -11.343 1.00 89.75 71 LEU A O 1
ATOM 531 N N . GLN A 1 72 ? -14.732 -10.121 -11.179 1.00 88.69 72 GLN A N 1
ATOM 532 C CA . GLN A 1 72 ? -15.427 -11.076 -10.314 1.00 88.69 72 GLN A CA 1
ATOM 533 C C . GLN A 1 72 ? -14.499 -11.558 -9.193 1.00 88.69 72 GLN A C 1
ATOM 535 O O . GLN A 1 72 ? -13.296 -11.300 -9.208 1.00 88.69 72 GLN A O 1
ATOM 540 N N . ALA A 1 73 ? -15.066 -12.272 -8.220 1.00 87.81 73 ALA A N 1
ATOM 541 C CA . ALA A 1 73 ? -14.291 -12.880 -7.146 1.00 87.81 73 ALA A CA 1
ATOM 542 C C . ALA A 1 73 ? -13.168 -13.772 -7.700 1.00 87.81 73 ALA A C 1
ATOM 544 O O . ALA A 1 73 ? -13.370 -14.537 -8.645 1.00 87.81 73 ALA A O 1
ATOM 545 N N . ASN A 1 74 ? -12.007 -13.677 -7.063 1.00 86.38 74 ASN A N 1
ATOM 546 C CA . ASN A 1 74 ? -10.762 -14.381 -7.347 1.00 86.38 74 ASN A CA 1
ATOM 547 C C . ASN A 1 74 ? -10.064 -14.011 -8.662 1.00 86.38 74 ASN A C 1
ATOM 549 O O . ASN A 1 74 ? -9.042 -14.623 -8.974 1.00 86.38 74 ASN A O 1
ATOM 553 N N . ASP A 1 75 ? -10.559 -13.030 -9.428 1.00 90.88 75 ASP A N 1
ATOM 554 C CA . ASP A 1 75 ? -9.789 -12.499 -10.556 1.00 90.88 75 ASP A CA 1
ATOM 555 C C . ASP A 1 75 ? -8.443 -11.928 -10.064 1.00 90.88 75 ASP A C 1
ATOM 557 O O . ASP A 1 75 ? -8.326 -11.378 -8.961 1.00 90.88 75 ASP A O 1
ATOM 561 N N . VAL A 1 76 ? -7.424 -12.061 -10.911 1.00 91.56 76 VAL A N 1
ATOM 562 C CA . VAL A 1 76 ? -6.070 -11.562 -10.669 1.00 91.56 76 VAL A CA 1
ATOM 563 C C . VAL A 1 76 ? -5.758 -10.505 -11.716 1.00 91.56 76 VAL A C 1
ATOM 565 O O . VAL A 1 76 ? -5.614 -10.819 -12.895 1.00 91.56 76 VAL A O 1
ATOM 568 N N . ILE A 1 77 ? -5.636 -9.252 -11.295 1.00 94.44 77 ILE A N 1
ATOM 569 C CA . ILE A 1 77 ? -5.042 -8.195 -12.110 1.00 94.44 77 ILE A CA 1
ATOM 570 C C . ILE A 1 77 ? -3.526 -8.342 -12.013 1.00 94.44 77 ILE A C 1
ATOM 572 O O . ILE A 1 77 ? -2.948 -8.211 -10.935 1.00 94.44 77 ILE A O 1
ATOM 576 N N . GLU A 1 78 ? -2.883 -8.626 -13.138 1.00 94.75 78 GLU A N 1
ATOM 577 C CA . GLU A 1 78 ? -1.448 -8.882 -13.197 1.00 94.75 78 GLU A CA 1
ATOM 578 C C . GLU A 1 78 ? -0.731 -7.749 -13.941 1.00 94.75 78 GLU A C 1
ATOM 580 O O . GLU A 1 78 ? -0.799 -7.634 -15.168 1.00 94.75 78 GLU A O 1
ATOM 585 N N . ILE A 1 79 ? -0.043 -6.895 -13.184 1.00 97.62 79 ILE A N 1
ATOM 586 C CA . ILE A 1 79 ? 0.713 -5.756 -13.704 1.00 97.62 79 ILE A CA 1
ATOM 587 C C . ILE A 1 79 ? 2.006 -6.267 -14.336 1.00 97.62 79 ILE A C 1
ATOM 589 O O . ILE A 1 79 ? 2.836 -6.883 -13.663 1.00 97.62 79 ILE A O 1
ATOM 593 N N . GLN A 1 80 ? 2.193 -5.998 -15.627 1.00 97.44 80 GLN A N 1
ATOM 594 C CA . GLN A 1 80 ? 3.400 -6.406 -16.345 1.00 97.44 80 GLN A CA 1
ATOM 595 C C . GLN A 1 80 ? 4.638 -5.661 -15.823 1.00 97.44 80 GLN A C 1
ATOM 597 O O . GLN A 1 80 ? 4.565 -4.457 -15.557 1.00 97.44 80 GLN A O 1
ATOM 602 N N . ALA A 1 81 ? 5.771 -6.362 -15.699 1.00 97.56 81 ALA A N 1
ATOM 603 C CA . ALA A 1 81 ? 7.049 -5.768 -15.304 1.00 97.56 81 ALA A CA 1
ATOM 604 C C . ALA A 1 81 ? 7.469 -4.599 -16.201 1.00 97.56 81 ALA A C 1
ATOM 606 O O . ALA A 1 81 ? 7.162 -4.559 -17.393 1.00 97.56 81 ALA A O 1
ATOM 607 N N . GLY A 1 82 ? 8.236 -3.678 -15.621 1.00 98.06 82 GLY A N 1
A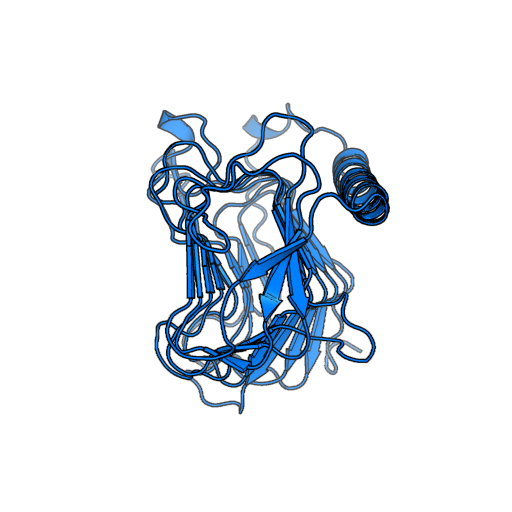TOM 608 C CA . GLY A 1 82 ? 8.787 -2.517 -16.310 1.00 98.06 82 GLY A CA 1
ATOM 609 C C . GLY A 1 82 ? 8.827 -1.276 -15.425 1.00 98.06 82 GLY A C 1
ATOM 610 O O . GLY A 1 82 ? 8.709 -1.371 -14.203 1.00 98.06 82 GLY A O 1
ATOM 611 N N . THR A 1 83 ? 8.996 -0.114 -16.050 1.00 98.38 83 THR A N 1
ATOM 612 C CA . THR A 1 83 ? 9.125 1.183 -15.379 1.00 98.38 83 THR A CA 1
ATOM 613 C C . THR A 1 83 ? 7.977 2.097 -15.780 1.00 98.38 83 THR A C 1
ATOM 615 O O . THR A 1 83 ? 7.949 2.617 -16.894 1.00 98.38 83 THR A O 1
ATOM 618 N N . TYR A 1 84 ? 7.052 2.313 -14.856 1.00 98.38 84 TYR A N 1
ATOM 619 C CA . TYR A 1 84 ? 5.898 3.186 -15.005 1.00 98.38 84 TYR A CA 1
ATOM 620 C C . TYR A 1 84 ? 6.182 4.574 -14.432 1.00 98.38 84 TYR A C 1
ATOM 622 O O . TYR A 1 84 ? 6.907 4.727 -13.449 1.00 98.38 84 TYR A O 1
ATOM 630 N N . GLN A 1 85 ? 5.540 5.583 -15.012 1.00 96.56 85 GLN A N 1
ATOM 631 C CA . GLN A 1 85 ? 5.544 6.937 -14.465 1.00 96.56 85 GLN A CA 1
ATOM 632 C C . GLN A 1 85 ? 4.734 6.975 -13.168 1.00 96.56 85 GLN A C 1
ATOM 634 O O . GLN A 1 85 ? 5.241 7.388 -12.127 1.00 96.56 85 GLN A O 1
ATOM 639 N N . TRP A 1 86 ? 3.508 6.455 -13.217 1.00 95.38 86 TRP A N 1
ATOM 640 C CA . TRP A 1 86 ? 2.661 6.175 -12.063 1.00 95.38 86 TRP A CA 1
ATOM 641 C C . TRP A 1 86 ? 1.642 5.081 -12.397 1.00 95.38 86 TRP A C 1
ATOM 643 O O . TRP A 1 86 ? 1.428 4.738 -13.566 1.00 95.38 86 TRP A O 1
ATOM 653 N N . ILE A 1 87 ? 1.024 4.531 -11.353 1.00 97.19 87 ILE A N 1
ATOM 654 C CA . ILE A 1 87 ? -0.032 3.527 -11.454 1.00 97.19 87 ILE A CA 1
ATOM 655 C C . ILE A 1 87 ? -1.239 4.021 -10.675 1.00 97.19 87 ILE A C 1
ATOM 657 O O . ILE A 1 87 ? -1.140 4.431 -9.524 1.00 97.19 87 ILE A O 1
ATOM 661 N N . ASP A 1 88 ? -2.383 3.943 -11.317 1.00 94.75 88 ASP A N 1
ATOM 662 C CA . ASP A 1 88 ? -3.623 4.548 -10.895 1.00 94.75 88 ASP A CA 1
ATOM 663 C C . ASP A 1 88 ? -4.694 3.451 -10.891 1.00 94.75 88 ASP A C 1
ATOM 665 O O . ASP A 1 88 ? -4.866 2.747 -11.883 1.00 94.75 88 ASP A O 1
ATOM 669 N N . MET A 1 89 ? -5.396 3.256 -9.773 1.00 92.81 89 MET A N 1
ATOM 670 C CA . MET A 1 89 ? -6.434 2.232 -9.636 1.00 92.81 89 MET A CA 1
ATOM 671 C C . MET A 1 89 ? -7.697 2.788 -8.982 1.00 92.81 89 MET A C 1
ATOM 673 O O . MET A 1 89 ? -7.643 3.399 -7.913 1.00 92.81 89 MET A O 1
ATOM 677 N N . CYS A 1 90 ? -8.848 2.544 -9.610 1.00 89.94 90 CYS A N 1
ATOM 678 C CA . CYS A 1 90 ? -10.131 3.092 -9.184 1.00 89.94 90 CYS A CA 1
ATOM 679 C C . CYS A 1 90 ? -11.314 2.149 -9.444 1.00 89.94 90 CYS A C 1
ATOM 681 O O . CYS A 1 90 ? -11.221 1.176 -10.192 1.00 89.94 90 CYS A O 1
ATOM 683 N N . ASN A 1 91 ? -12.447 2.443 -8.795 1.00 86.06 91 ASN A N 1
ATOM 684 C CA . ASN A 1 91 ? -13.747 1.784 -9.000 1.00 86.06 91 ASN A CA 1
ATOM 685 C C . ASN A 1 91 ? -13.743 0.252 -8.853 1.00 86.06 91 ASN A C 1
ATOM 687 O O . ASN A 1 91 ? -14.535 -0.456 -9.474 1.00 86.06 91 ASN A O 1
ATOM 691 N N . VAL A 1 92 ? -12.878 -0.279 -7.992 1.00 85.31 92 VAL A N 1
ATOM 692 C CA . VAL A 1 92 ? -12.769 -1.719 -7.762 1.00 85.31 92 VAL A CA 1
ATOM 693 C C . VAL A 1 92 ? -13.561 -2.121 -6.525 1.00 85.31 92 VAL A C 1
ATOM 695 O O . VAL A 1 92 ? -13.080 -2.061 -5.395 1.00 85.31 92 VAL A O 1
ATOM 698 N N . THR A 1 93 ? -14.800 -2.550 -6.756 1.00 79.56 93 THR A N 1
ATOM 699 C CA . THR A 1 93 ? -15.698 -3.047 -5.708 1.00 79.56 93 THR A CA 1
ATOM 700 C C . THR A 1 93 ? -16.181 -4.449 -6.048 1.00 79.56 93 THR A C 1
ATOM 702 O O . THR A 1 93 ? -16.815 -4.666 -7.080 1.00 79.56 93 THR A O 1
ATOM 705 N N . LEU A 1 94 ? -15.899 -5.412 -5.172 1.00 79.00 94 LEU A N 1
ATOM 706 C CA . LEU A 1 94 ? -16.501 -6.743 -5.228 1.00 79.00 94 LEU A CA 1
ATOM 707 C C . LEU A 1 94 ? -17.595 -6.878 -4.169 1.00 79.00 94 LEU A C 1
ATOM 709 O O . LEU A 1 94 ? -17.547 -6.246 -3.112 1.00 79.00 94 LEU A O 1
ATOM 713 N N . SER A 1 95 ? -18.590 -7.720 -4.454 1.00 70.00 95 SER A N 1
ATOM 714 C CA . SER A 1 95 ? -19.623 -8.084 -3.483 1.00 70.00 95 SER A CA 1
ATOM 715 C C . SER A 1 95 ? -19.018 -8.752 -2.245 1.00 70.00 95 SER A C 1
ATOM 717 O O . SER A 1 95 ? -17.937 -9.339 -2.306 1.00 70.00 95 SER A O 1
ATOM 719 N N . VAL A 1 96 ? -19.747 -8.700 -1.128 1.00 65.00 96 VAL A N 1
ATOM 720 C CA . VAL A 1 96 ? -19.359 -9.316 0.150 1.00 65.00 96 VAL A CA 1
ATOM 721 C C . VAL A 1 96 ? -18.933 -10.776 -0.061 1.00 65.00 96 VAL A C 1
ATOM 723 O O . VAL A 1 96 ? -19.693 -11.568 -0.615 1.00 65.00 96 VAL A O 1
ATOM 726 N N . GLY A 1 97 ? -17.707 -11.108 0.355 1.00 67.81 97 GLY A N 1
ATOM 727 C CA . GLY A 1 97 ? -17.117 -12.450 0.259 1.00 67.81 97 GLY A CA 1
ATOM 728 C C . GLY A 1 97 ? -16.239 -12.712 -0.973 1.00 67.81 97 GLY A C 1
ATOM 729 O O . GLY A 1 97 ? -15.552 -13.727 -1.002 1.00 67.81 97 GLY A O 1
ATOM 730 N N . GLY A 1 98 ? -16.223 -11.820 -1.972 1.00 78.94 98 GLY A N 1
ATOM 731 C CA . GLY A 1 98 ? -15.325 -11.917 -3.127 1.00 78.94 98 GLY A CA 1
ATOM 732 C C . GLY A 1 98 ? -14.044 -11.107 -2.941 1.00 78.94 98 GLY A C 1
ATOM 733 O O . GLY A 1 98 ? -14.109 -9.973 -2.476 1.00 78.94 98 GLY A O 1
ATOM 734 N N . VAL A 1 99 ? -12.902 -11.670 -3.342 1.00 85.94 99 VAL A N 1
ATOM 735 C CA . VAL A 1 99 ? -11.572 -11.044 -3.232 1.00 85.94 99 VAL A CA 1
ATOM 736 C C . VAL A 1 99 ? -11.019 -10.761 -4.618 1.00 85.94 99 VAL A C 1
ATOM 738 O O . VAL A 1 99 ? -11.127 -11.618 -5.491 1.00 85.94 99 VAL A O 1
ATOM 741 N N . LEU A 1 100 ? -10.416 -9.594 -4.827 1.00 90.06 100 LEU A N 1
ATOM 742 C CA . LEU A 1 100 ? -9.614 -9.323 -6.017 1.00 90.06 100 LEU A CA 1
ATOM 743 C C . LEU A 1 100 ? -8.135 -9.357 -5.648 1.00 90.06 100 LEU A C 1
ATOM 745 O O . LEU A 1 100 ? -7.744 -8.803 -4.621 1.00 90.06 100 LEU A O 1
ATOM 749 N N . TYR A 1 101 ? -7.311 -9.933 -6.515 1.00 91.56 101 TYR A N 1
ATOM 750 C CA . TYR A 1 101 ? -5.861 -9.889 -6.362 1.00 91.56 101 TYR A CA 1
ATOM 751 C C . TYR A 1 101 ? -5.252 -8.921 -7.360 1.00 91.56 101 TYR A C 1
ATOM 753 O O . TYR A 1 101 ? -5.621 -8.909 -8.532 1.00 91.56 101 TYR A O 1
ATOM 761 N N . VAL A 1 102 ? -4.279 -8.149 -6.900 1.00 94.19 102 VAL A N 1
ATOM 762 C CA . VAL A 1 102 ? -3.396 -7.343 -7.737 1.00 94.19 102 VAL A CA 1
ATOM 763 C C . VAL A 1 102 ? -1.985 -7.849 -7.500 1.00 94.19 102 VAL A C 1
ATOM 765 O O . VAL A 1 102 ? -1.522 -7.859 -6.362 1.00 94.19 102 VAL A O 1
ATOM 768 N N . LYS A 1 103 ? -1.325 -8.310 -8.561 1.00 94.06 103 LYS A N 1
ATOM 769 C CA . LYS A 1 103 ? 0.010 -8.915 -8.508 1.00 94.06 103 LYS A CA 1
ATOM 770 C C . LYS A 1 103 ? 0.925 -8.304 -9.556 1.00 94.06 103 LYS A C 1
ATOM 772 O O . LYS A 1 103 ? 0.460 -7.725 -10.538 1.00 94.06 103 LYS A O 1
ATOM 777 N N . ASN A 1 104 ? 2.225 -8.468 -9.368 1.00 95.25 104 ASN A N 1
ATOM 778 C CA . ASN A 1 104 ? 3.238 -8.163 -10.370 1.00 95.25 104 ASN A CA 1
ATOM 779 C C . ASN A 1 104 ? 3.649 -9.417 -11.161 1.00 95.25 104 ASN A C 1
ATOM 781 O O . ASN A 1 104 ? 3.815 -10.495 -10.594 1.00 95.25 104 ASN A O 1
ATOM 785 N N . ASN A 1 105 ? 3.897 -9.251 -12.460 1.00 93.88 105 ASN A N 1
ATOM 786 C CA . ASN A 1 105 ? 4.579 -10.233 -13.304 1.00 93.88 105 ASN A CA 1
ATOM 787 C C . ASN A 1 105 ? 6.032 -9.799 -13.534 1.00 93.88 105 ASN A C 1
ATOM 789 O O . ASN A 1 105 ? 6.367 -9.262 -14.589 1.00 93.88 105 ASN A O 1
ATOM 793 N N . GLY A 1 106 ? 6.876 -9.985 -12.517 1.00 95.50 106 GLY A N 1
ATOM 794 C CA . GLY A 1 106 ? 8.256 -9.491 -12.463 1.00 95.50 106 GLY A CA 1
ATOM 795 C C . GLY A 1 106 ? 8.368 -8.130 -11.766 1.00 95.50 106 GLY A C 1
ATOM 796 O O . GLY A 1 106 ? 7.425 -7.681 -11.126 1.00 95.50 106 GLY A O 1
ATOM 797 N N . LEU A 1 107 ? 9.527 -7.471 -11.832 1.00 97.75 107 LEU A N 1
ATOM 798 C CA . LEU A 1 107 ? 9.749 -6.211 -11.110 1.00 97.75 107 LEU A CA 1
ATOM 799 C C . LEU A 1 107 ? 8.983 -5.043 -11.755 1.00 97.75 107 LEU A C 1
ATOM 801 O O . LEU A 1 107 ? 9.158 -4.754 -12.941 1.00 97.75 107 LEU A O 1
ATOM 805 N N . VAL A 1 108 ? 8.183 -4.344 -10.952 1.00 98.44 108 VAL A N 1
ATOM 806 C CA . VAL A 1 108 ? 7.472 -3.114 -11.317 1.00 98.44 108 VAL A CA 1
ATOM 807 C C . VAL A 1 108 ? 8.151 -1.931 -10.633 1.00 98.44 108 VAL A C 1
ATOM 809 O O . VAL A 1 108 ? 8.261 -1.897 -9.409 1.00 98.44 108 VAL A O 1
ATOM 812 N N . ILE A 1 109 ? 8.603 -0.952 -11.415 1.00 98.06 109 ILE A N 1
ATOM 813 C CA . ILE A 1 109 ? 9.269 0.261 -10.927 1.00 98.06 109 ILE A CA 1
ATOM 814 C C . ILE A 1 109 ? 8.372 1.472 -11.193 1.00 98.06 109 ILE A C 1
ATOM 816 O O . ILE A 1 109 ? 7.841 1.607 -12.290 1.00 98.06 109 ILE A O 1
ATOM 820 N N . ILE A 1 110 ? 8.234 2.365 -10.215 1.00 97.00 110 ILE A N 1
ATOM 821 C CA . ILE A 1 110 ? 7.603 3.683 -10.360 1.00 97.00 110 ILE A CA 1
ATOM 822 C C . ILE A 1 110 ? 8.690 4.755 -10.226 1.00 97.00 110 ILE A C 1
ATOM 824 O O . ILE A 1 110 ? 9.420 4.748 -9.232 1.00 97.00 110 ILE A O 1
ATOM 828 N N . ASN A 1 111 ? 8.826 5.653 -11.210 1.00 94.69 111 ASN A N 1
ATOM 829 C CA . ASN A 1 111 ? 9.935 6.621 -11.256 1.00 94.69 111 ASN A CA 1
ATOM 830 C C . ASN A 1 111 ? 9.547 8.102 -11.436 1.00 94.69 111 ASN A C 1
ATOM 832 O O . ASN A 1 111 ? 10.444 8.939 -11.374 1.00 94.69 111 ASN A O 1
ATOM 836 N N . GLU A 1 112 ? 8.270 8.443 -11.633 1.00 92.31 112 GLU A N 1
ATOM 837 C CA . GLU A 1 112 ? 7.818 9.843 -11.782 1.00 92.31 112 GLU A CA 1
ATOM 838 C C . GLU A 1 112 ? 6.649 10.227 -10.853 1.00 92.31 112 GLU A C 1
ATOM 840 O O . GLU A 1 112 ? 6.290 11.399 -10.759 1.00 92.31 112 GLU A O 1
ATOM 845 N N . GLY A 1 113 ? 6.051 9.269 -10.143 1.00 91.31 113 GLY A N 1
ATOM 846 C CA . GLY A 1 113 ? 4.873 9.495 -9.311 1.00 91.31 113 GLY A CA 1
ATOM 847 C C . GLY A 1 113 ? 4.671 8.407 -8.262 1.00 91.31 113 GLY A C 1
ATOM 848 O O . GLY A 1 113 ? 5.586 8.071 -7.509 1.00 91.31 113 GLY A O 1
ATOM 849 N N . GLY A 1 114 ? 3.453 7.872 -8.188 1.00 92.56 114 GLY A N 1
ATOM 850 C CA . GLY A 1 114 ? 3.026 6.969 -7.122 1.00 92.56 114 GLY A CA 1
ATOM 851 C C . GLY A 1 114 ? 2.129 5.832 -7.593 1.00 92.56 114 GLY A C 1
ATOM 852 O O . GLY A 1 114 ? 1.858 5.682 -8.782 1.00 92.56 114 GLY A O 1
ATOM 853 N N . PHE A 1 115 ? 1.680 5.032 -6.630 1.00 95.31 115 PHE A N 1
ATOM 854 C CA . PHE A 1 115 ? 0.574 4.098 -6.804 1.00 95.31 115 PHE A CA 1
ATOM 855 C C . PHE A 1 115 ? -0.653 4.693 -6.114 1.00 95.31 115 PHE A C 1
ATOM 857 O O . PHE A 1 115 ? -0.657 4.809 -4.891 1.00 95.31 115 PHE A O 1
ATOM 864 N N . ASN A 1 116 ? -1.686 5.092 -6.846 1.00 92.94 116 ASN A N 1
ATOM 865 C CA . ASN A 1 116 ? -2.834 5.777 -6.259 1.00 92.94 116 ASN A CA 1
ATOM 866 C C . ASN A 1 116 ? -4.082 4.897 -6.308 1.00 92.94 116 ASN A C 1
ATOM 868 O O . ASN A 1 116 ? -4.507 4.456 -7.372 1.00 92.94 116 ASN A O 1
ATOM 872 N N . LEU A 1 117 ? -4.707 4.694 -5.151 1.00 91.38 117 LEU A N 1
ATOM 873 C CA . LEU A 1 117 ? -6.083 4.227 -5.036 1.00 91.38 117 LEU A CA 1
ATOM 874 C C . LEU A 1 117 ? -6.986 5.453 -4.956 1.00 91.38 117 LEU A C 1
ATOM 876 O O . LEU A 1 117 ? -7.047 6.078 -3.901 1.00 91.38 117 LEU A O 1
ATOM 880 N N . TYR A 1 118 ? -7.682 5.788 -6.036 1.00 82.50 118 TYR A N 1
ATOM 881 C CA . TYR A 1 118 ? -8.553 6.968 -6.118 1.00 82.50 118 TYR A CA 1
ATOM 882 C C . TYR A 1 118 ? -9.898 6.622 -6.756 1.00 82.50 118 TYR A C 1
ATOM 884 O O . TYR A 1 118 ? -10.118 5.497 -7.197 1.00 82.50 118 TYR A O 1
ATOM 892 N N . GLY A 1 119 ? -10.825 7.577 -6.792 1.00 71.88 119 GLY A N 1
ATOM 893 C CA . GLY A 1 119 ? -12.096 7.443 -7.505 1.00 71.88 119 GLY A CA 1
ATOM 894 C C . GLY A 1 119 ? -13.329 7.680 -6.640 1.00 71.88 119 GLY A C 1
ATOM 895 O O . GLY A 1 119 ? -13.253 7.879 -5.433 1.00 71.88 119 GLY A O 1
ATOM 896 N N . ASN A 1 120 ? -14.496 7.666 -7.284 1.00 71.94 120 ASN A N 1
ATOM 897 C CA . ASN A 1 120 ? -15.771 7.988 -6.632 1.00 71.94 120 ASN A CA 1
ATOM 898 C C . ASN A 1 120 ? -16.334 6.822 -5.807 1.00 71.94 120 ASN A C 1
ATOM 900 O O . ASN A 1 120 ? -17.197 7.033 -4.955 1.00 71.94 120 ASN A O 1
ATOM 904 N N . LYS A 1 121 ? -15.865 5.596 -6.070 1.00 80.94 121 LYS A N 1
ATOM 905 C CA . LYS A 1 121 ? -16.222 4.389 -5.324 1.00 80.94 121 LYS A CA 1
ATOM 906 C C . LYS A 1 121 ? -14.998 3.887 -4.551 1.00 80.94 121 LYS A C 1
ATOM 908 O O . LYS A 1 121 ? -13.919 3.806 -5.142 1.00 80.94 121 LYS A O 1
ATOM 913 N N . PRO A 1 122 ? -15.154 3.512 -3.274 1.00 76.12 122 PRO A N 1
ATOM 914 C CA . PRO A 1 122 ? -14.056 2.986 -2.474 1.00 76.12 122 PRO A CA 1
ATOM 915 C C . PRO A 1 122 ? -13.566 1.644 -3.015 1.00 76.12 122 PRO A C 1
ATOM 917 O O . PRO A 1 122 ? -14.335 0.886 -3.602 1.00 76.12 122 PRO A O 1
ATOM 920 N N . VAL A 1 123 ? -12.305 1.311 -2.747 1.00 84.88 123 VAL A N 1
ATOM 921 C CA . VAL A 1 123 ? -11.764 -0.024 -3.028 1.00 84.88 123 VAL A CA 1
ATOM 922 C C . VAL A 1 123 ? -12.087 -0.954 -1.856 1.00 84.88 123 VAL A C 1
ATOM 924 O O . VAL A 1 123 ? -11.848 -0.596 -0.699 1.00 84.88 123 VAL A O 1
ATOM 927 N N . LYS A 1 124 ? -12.654 -2.136 -2.141 1.00 87.50 124 LYS A N 1
ATOM 928 C CA . LYS A 1 124 ? -13.056 -3.114 -1.112 1.00 87.50 124 LYS A CA 1
ATOM 929 C C . LYS A 1 124 ? -12.665 -4.545 -1.471 1.00 87.50 124 LYS A C 1
ATOM 931 O O . LYS A 1 124 ? -12.880 -4.958 -2.608 1.00 87.50 124 LYS A O 1
ATOM 936 N N . ASN A 1 125 ? -12.194 -5.306 -0.478 1.00 87.75 125 ASN A N 1
ATOM 937 C CA . ASN A 1 125 ? -11.802 -6.720 -0.594 1.00 87.75 125 ASN A CA 1
ATOM 938 C C . ASN A 1 125 ? -10.704 -6.951 -1.648 1.00 87.75 125 ASN A C 1
ATOM 940 O O . ASN A 1 125 ? -10.874 -7.743 -2.579 1.00 87.75 125 ASN A O 1
ATOM 944 N N . VAL A 1 126 ? -9.587 -6.234 -1.519 1.00 90.06 126 VAL A N 1
ATOM 945 C CA . VAL A 1 126 ? -8.479 -6.294 -2.484 1.00 90.06 126 VAL A CA 1
ATOM 946 C C . VAL A 1 126 ? -7.170 -6.639 -1.788 1.00 90.06 126 VAL A C 1
ATOM 948 O O . VAL A 1 126 ? -6.817 -6.048 -0.769 1.00 90.06 126 VAL A O 1
ATOM 951 N N . VAL A 1 127 ? -6.435 -7.578 -2.376 1.00 92.12 127 VAL A N 1
ATOM 952 C CA . VAL A 1 127 ? -5.093 -7.969 -1.949 1.00 92.12 127 VAL A CA 1
ATOM 953 C C . VAL A 1 127 ? -4.086 -7.495 -2.992 1.00 92.12 127 VAL A C 1
ATOM 955 O O . VAL A 1 127 ? -4.032 -8.027 -4.098 1.00 92.12 127 VAL A O 1
ATOM 958 N N . PHE A 1 128 ? -3.279 -6.506 -2.625 1.00 94.38 128 PHE A N 1
ATOM 959 C CA . PHE A 1 128 ? -2.101 -6.055 -3.357 1.00 94.38 128 PHE A CA 1
ATOM 960 C C . PHE A 1 128 ? -0.901 -6.895 -2.917 1.00 94.38 128 PHE A C 1
ATOM 962 O O . PHE A 1 128 ? -0.266 -6.614 -1.899 1.00 94.38 128 PHE A O 1
ATOM 969 N N . ASP A 1 129 ? -0.630 -7.959 -3.667 1.00 93.06 129 ASP A N 1
ATOM 970 C CA . ASP A 1 129 ? 0.431 -8.918 -3.390 1.00 93.06 129 ASP A CA 1
ATOM 971 C C . ASP A 1 129 ? 1.594 -8.740 -4.362 1.00 93.06 129 ASP A C 1
ATOM 973 O O . ASP A 1 129 ? 1.643 -9.361 -5.426 1.00 93.06 129 ASP A O 1
ATOM 977 N N . PHE A 1 130 ? 2.551 -7.908 -3.957 1.00 94.75 130 PHE A N 1
ATOM 978 C CA . PHE A 1 130 ? 3.799 -7.714 -4.684 1.00 94.75 130 PHE A CA 1
ATOM 979 C C . PHE A 1 130 ? 4.959 -8.536 -4.108 1.00 94.75 130 PHE A C 1
ATOM 981 O O . PHE A 1 130 ? 6.084 -8.411 -4.571 1.00 94.75 130 PHE A O 1
ATOM 988 N N . ALA A 1 131 ? 4.710 -9.397 -3.118 1.00 87.25 131 ALA A N 1
ATOM 989 C CA . ALA A 1 131 ? 5.718 -10.292 -2.540 1.00 87.25 131 ALA A CA 1
ATOM 990 C C . ALA A 1 131 ? 5.650 -11.720 -3.124 1.00 87.25 131 ALA A C 1
ATOM 992 O O . ALA A 1 131 ? 6.450 -12.584 -2.771 1.00 87.25 131 ALA A O 1
ATOM 993 N N . GLY A 1 132 ? 4.663 -11.999 -3.982 1.00 77.62 132 GLY A N 1
ATOM 994 C CA . GLY A 1 132 ? 4.362 -13.344 -4.477 1.00 77.62 132 GLY A CA 1
ATOM 995 C C . GLY A 1 132 ? 5.180 -13.818 -5.684 1.00 77.62 132 GLY A C 1
ATOM 996 O O . GLY A 1 132 ? 5.009 -14.964 -6.105 1.00 77.62 132 GLY A O 1
ATOM 997 N N . PHE A 1 133 ? 6.040 -12.978 -6.273 1.00 85.31 133 PHE A N 1
ATOM 998 C CA . PHE A 1 133 ? 6.803 -13.350 -7.469 1.00 85.31 133 PHE A CA 1
ATOM 999 C C . PHE A 1 133 ? 8.102 -14.097 -7.101 1.00 85.31 133 PHE A C 1
ATOM 1001 O O . PHE A 1 133 ? 8.907 -13.573 -6.327 1.00 85.31 133 PHE A O 1
ATOM 1008 N N . PRO A 1 134 ? 8.369 -15.297 -7.659 1.00 84.94 134 PRO A N 1
ATOM 1009 C CA . PRO A 1 134 ? 9.558 -16.075 -7.315 1.00 84.94 134 PRO A CA 1
ATOM 1010 C C . PRO A 1 134 ? 10.867 -15.296 -7.496 1.00 84.94 134 PRO A C 1
ATOM 1012 O O . PRO A 1 134 ? 11.165 -14.793 -8.578 1.00 84.94 134 PRO A O 1
ATOM 1015 N N . GLY A 1 135 ? 11.671 -15.229 -6.433 1.00 87.94 135 GLY A N 1
ATOM 1016 C CA . GLY A 1 135 ? 12.965 -14.541 -6.441 1.00 87.94 135 GLY A CA 1
ATOM 1017 C C . GLY A 1 135 ? 12.896 -13.018 -6.278 1.00 87.94 135 GLY A C 1
ATOM 1018 O O . GLY A 1 135 ? 13.947 -12.382 -6.294 1.00 87.94 135 GLY A O 1
ATOM 1019 N N . LEU A 1 136 ? 11.705 -12.436 -6.092 1.00 90.62 136 LEU A N 1
ATOM 1020 C CA . LEU A 1 136 ? 11.523 -11.020 -5.770 1.00 90.62 136 LEU A CA 1
ATOM 1021 C C . LEU A 1 136 ? 10.812 -10.879 -4.423 1.00 90.62 136 LEU A C 1
ATOM 1023 O O . LEU A 1 136 ? 9.633 -11.187 -4.299 1.00 90.62 136 LEU A O 1
ATOM 1027 N N . GLU A 1 137 ? 11.534 -10.384 -3.421 1.00 90.62 137 GLU A N 1
ATOM 1028 C CA . GLU A 1 137 ? 10.964 -10.081 -2.101 1.00 90.62 137 GLU A CA 1
ATOM 1029 C C . GLU A 1 137 ? 10.024 -8.863 -2.153 1.00 90.62 137 GLU A C 1
ATOM 1031 O O . GLU A 1 137 ? 8.951 -8.875 -1.551 1.00 90.62 137 GLU A O 1
ATOM 1036 N N . TYR A 1 138 ? 10.405 -7.849 -2.940 1.00 95.06 138 TYR A N 1
ATOM 1037 C CA . TYR A 1 138 ? 9.635 -6.629 -3.185 1.00 95.06 138 TYR A CA 1
ATOM 1038 C C . TYR A 1 138 ? 9.409 -6.465 -4.690 1.00 95.06 138 TYR A C 1
ATOM 1040 O O . TYR A 1 138 ? 10.315 -6.107 -5.446 1.00 95.06 138 TYR A O 1
ATOM 1048 N N . GLY A 1 139 ? 8.203 -6.783 -5.144 1.00 95.81 139 GLY A N 1
ATOM 1049 C CA . GLY A 1 139 ? 7.823 -6.785 -6.554 1.00 95.81 139 GLY A CA 1
ATOM 1050 C C . GLY A 1 139 ? 7.412 -5.420 -7.093 1.00 95.81 139 GLY A C 1
ATOM 1051 O O . GLY A 1 139 ? 7.421 -5.233 -8.311 1.00 95.81 139 GLY A O 1
ATOM 1052 N N . LEU A 1 140 ? 7.090 -4.467 -6.211 1.00 97.44 140 LEU A N 1
ATOM 1053 C CA . LEU A 1 140 ? 6.807 -3.081 -6.571 1.00 97.44 140 LEU A CA 1
ATOM 1054 C C . LEU A 1 140 ? 7.764 -2.143 -5.844 1.00 97.44 140 LEU A C 1
ATOM 1056 O O . LEU A 1 140 ? 7.776 -2.072 -4.616 1.00 97.44 140 LEU A O 1
ATOM 1060 N N . LYS A 1 141 ? 8.535 -1.389 -6.626 1.00 96.19 141 LYS A N 1
ATOM 1061 C CA . LYS A 1 141 ? 9.536 -0.448 -6.138 1.00 96.19 141 LYS A CA 1
ATOM 1062 C C . LYS A 1 141 ? 9.236 0.970 -6.610 1.00 96.19 141 LYS A C 1
ATOM 1064 O O . LYS A 1 141 ? 9.152 1.214 -7.809 1.00 96.19 141 LYS A O 1
ATOM 1069 N N . ASN A 1 142 ? 9.132 1.925 -5.695 1.00 94.12 142 ASN A N 1
ATOM 1070 C CA . ASN A 1 142 ? 9.071 3.345 -6.024 1.00 94.12 142 ASN A CA 1
ATOM 1071 C C . ASN A 1 142 ? 10.426 4.004 -5.731 1.00 94.12 142 ASN A C 1
ATOM 1073 O O . ASN A 1 142 ? 10.922 3.943 -4.605 1.00 94.12 142 ASN A O 1
ATOM 1077 N N . ILE A 1 143 ? 11.024 4.603 -6.760 1.00 92.62 143 ILE A N 1
ATOM 1078 C CA . ILE A 1 143 ? 12.311 5.314 -6.693 1.00 92.62 143 ILE A CA 1
ATOM 1079 C C . ILE A 1 143 ? 12.167 6.811 -6.983 1.00 92.62 143 ILE A C 1
ATOM 1081 O O . ILE A 1 143 ? 13.166 7.512 -7.136 1.00 92.62 143 ILE A O 1
ATOM 1085 N N . TYR A 1 144 ? 10.935 7.292 -7.153 1.00 88.25 144 TYR A N 1
ATOM 1086 C CA . TYR A 1 144 ? 10.683 8.700 -7.396 1.00 88.25 144 TYR A CA 1
ATOM 1087 C C . TYR A 1 144 ? 10.979 9.506 -6.130 1.00 88.25 144 TYR A C 1
ATOM 1089 O O . TYR A 1 144 ? 10.640 9.096 -5.026 1.00 88.25 144 TYR A O 1
ATOM 1097 N N . THR A 1 145 ? 11.583 10.679 -6.286 1.00 86.25 145 THR A N 1
ATOM 1098 C CA . THR A 1 145 ? 11.964 11.548 -5.163 1.00 86.25 145 THR A CA 1
ATOM 1099 C C . THR A 1 145 ? 11.101 12.812 -5.083 1.00 86.25 145 THR A C 1
ATOM 1101 O O . THR A 1 145 ? 11.428 13.740 -4.359 1.00 86.25 145 THR A O 1
ATOM 1104 N N . GLY A 1 146 ? 10.002 12.896 -5.841 1.00 83.19 146 GLY A N 1
ATOM 1105 C CA . GLY A 1 146 ? 9.082 14.038 -5.793 1.00 83.19 146 GLY A CA 1
ATOM 1106 C C . GLY A 1 146 ? 7.904 13.860 -4.818 1.00 83.19 146 GLY A C 1
ATOM 1107 O O . GLY A 1 146 ? 7.752 12.812 -4.190 1.00 83.19 146 GLY A O 1
ATOM 1108 N N . PRO A 1 147 ? 7.007 14.862 -4.703 1.00 77.38 147 PRO A N 1
ATOM 1109 C CA . PRO A 1 147 ? 5.966 14.927 -3.654 1.00 77.38 147 PRO A CA 1
ATOM 1110 C C . PRO A 1 147 ? 4.870 13.865 -3.778 1.00 77.38 147 PRO A C 1
ATOM 1112 O O . PRO A 1 147 ? 4.049 13.681 -2.878 1.00 77.38 147 PRO A O 1
ATOM 1115 N N . HIS A 1 148 ? 4.838 13.179 -4.916 1.00 80.00 148 HIS A N 1
ATOM 1116 C CA . HIS A 1 148 ? 3.873 12.138 -5.237 1.00 80.00 148 HIS A CA 1
ATOM 1117 C C . HIS A 1 148 ? 4.475 10.728 -5.142 1.00 80.00 148 HIS A C 1
ATOM 1119 O O . HIS A 1 148 ? 3.810 9.769 -5.519 1.00 80.00 148 HIS A O 1
ATOM 1125 N N . ALA A 1 149 ? 5.700 10.591 -4.619 1.00 81.75 149 ALA A N 1
ATOM 1126 C CA . ALA A 1 149 ? 6.413 9.329 -4.441 1.00 81.75 149 ALA A CA 1
ATOM 1127 C C . ALA A 1 149 ? 5.826 8.459 -3.319 1.00 81.75 149 ALA A C 1
ATOM 1129 O O . ALA A 1 149 ? 6.405 8.311 -2.243 1.00 81.75 149 ALA A O 1
ATOM 1130 N N . ARG A 1 150 ? 4.623 7.926 -3.539 1.00 86.38 150 ARG A N 1
ATOM 1131 C CA . ARG A 1 150 ? 3.865 7.229 -2.499 1.00 86.38 150 ARG A CA 1
ATOM 1132 C C . ARG A 1 150 ? 2.898 6.199 -3.054 1.00 86.38 150 ARG A C 1
ATOM 1134 O O . ARG A 1 150 ? 2.449 6.302 -4.190 1.00 86.38 150 ARG A O 1
ATOM 1141 N N . PHE A 1 151 ? 2.521 5.252 -2.213 1.00 91.44 151 PHE A N 1
ATOM 1142 C CA . PHE A 1 151 ? 1.280 4.510 -2.326 1.00 91.44 151 PHE A CA 1
ATOM 1143 C C . PHE A 1 151 ? 0.196 5.299 -1.583 1.00 91.44 151 PHE A C 1
ATOM 1145 O O . PHE A 1 151 ? 0.244 5.445 -0.359 1.00 91.44 151 PHE A O 1
ATOM 1152 N N . HIS A 1 152 ? -0.745 5.871 -2.328 1.00 91.44 152 HIS A N 1
ATOM 1153 C CA . HIS A 1 152 ? -1.782 6.755 -1.813 1.00 91.44 152 HIS A CA 1
ATOM 1154 C C . HIS A 1 152 ? -3.131 6.040 -1.733 1.00 91.44 152 HIS A C 1
ATOM 1156 O O . HIS A 1 152 ? -3.633 5.568 -2.747 1.00 91.44 152 HIS A O 1
ATOM 1162 N N . ILE A 1 153 ? -3.754 6.022 -0.556 1.00 88.81 153 ILE A N 1
ATOM 1163 C CA . ILE A 1 153 ? -5.154 5.627 -0.369 1.00 88.81 153 ILE A CA 1
ATOM 1164 C C . ILE A 1 153 ? -5.996 6.896 -0.249 1.00 88.81 153 ILE A C 1
ATOM 1166 O O . ILE A 1 153 ? -5.947 7.590 0.770 1.00 88.81 153 ILE A O 1
ATOM 1170 N N . ASP A 1 154 ? -6.748 7.220 -1.294 1.00 85.25 154 ASP A N 1
ATOM 1171 C CA . ASP A 1 154 ? -7.529 8.450 -1.366 1.00 85.25 154 ASP A CA 1
ATOM 1172 C C . ASP A 1 154 ? -8.874 8.333 -0.626 1.00 85.25 154 ASP A C 1
ATOM 1174 O O . ASP A 1 154 ? -9.904 7.980 -1.196 1.00 85.25 154 ASP A O 1
ATOM 1178 N N . THR A 1 155 ? -8.906 8.678 0.661 1.00 76.19 155 THR A N 1
ATOM 1179 C CA . THR A 1 155 ? -10.120 8.547 1.493 1.00 76.19 155 THR A CA 1
ATOM 1180 C C . THR A 1 155 ? -11.233 9.564 1.196 1.00 76.19 155 THR A C 1
ATOM 1182 O O . THR A 1 155 ? -12.209 9.623 1.938 1.00 76.19 155 THR A O 1
ATOM 1185 N N . HIS A 1 156 ? -11.148 10.340 0.108 1.00 71.75 156 HIS A N 1
ATOM 1186 C CA . HIS A 1 156 ? -12.222 11.253 -0.309 1.00 71.75 156 HIS A CA 1
ATOM 1187 C C . HIS A 1 156 ? -13.451 10.522 -0.886 1.00 71.75 156 HIS A C 1
ATOM 1189 O O . HIS A 1 156 ? -14.488 11.147 -1.113 1.00 71.75 156 HIS A O 1
ATOM 1195 N N . SER A 1 157 ? -13.357 9.212 -1.138 1.00 64.44 157 SER A N 1
ATOM 1196 C CA . SER A 1 157 ? -14.448 8.422 -1.713 1.00 64.44 157 SER A CA 1
ATOM 1197 C C . SER A 1 157 ? -15.597 8.160 -0.728 1.00 64.44 157 SER A C 1
ATOM 1199 O O . SER A 1 157 ? -15.411 7.910 0.465 1.00 64.44 157 SER A O 1
ATOM 1201 N N . ILE A 1 158 ? -16.827 8.188 -1.247 1.00 61.59 158 ILE A N 1
ATOM 1202 C CA . ILE A 1 158 ? -18.047 7.965 -0.465 1.00 61.59 158 ILE A CA 1
ATOM 1203 C C . ILE A 1 158 ? -18.114 6.481 -0.067 1.00 61.59 158 ILE A C 1
ATOM 1205 O O . ILE A 1 158 ? -18.306 5.615 -0.918 1.00 61.59 158 ILE A O 1
ATOM 1209 N N . GLY A 1 159 ? -17.995 6.176 1.229 1.00 68.31 159 GLY A N 1
ATOM 1210 C CA . GLY A 1 159 ? -18.299 4.844 1.775 1.00 68.31 159 GLY A CA 1
ATOM 1211 C C . GLY A 1 159 ? -17.122 4.001 2.279 1.00 68.31 159 GLY A C 1
ATOM 1212 O O . GLY A 1 159 ? -17.346 2.820 2.574 1.00 68.31 159 GLY A O 1
ATOM 1213 N N . GLY A 1 160 ? -15.924 4.590 2.394 1.00 81.62 160 GLY A N 1
ATOM 1214 C CA . GLY A 1 160 ? -14.779 4.035 3.128 1.00 81.62 160 GLY A CA 1
ATOM 1215 C C . GLY A 1 160 ? -14.102 2.820 2.483 1.00 81.62 160 GLY A C 1
ATOM 1216 O O . GLY A 1 160 ? -14.747 1.961 1.876 1.00 81.62 160 GLY A O 1
ATOM 1217 N N . TYR A 1 161 ? -12.784 2.718 2.635 1.00 87.75 161 TYR A N 1
ATOM 1218 C CA . TYR A 1 161 ? -11.995 1.579 2.159 1.00 87.75 161 TYR A CA 1
ATOM 1219 C C . TYR A 1 161 ? -12.114 0.410 3.135 1.00 87.75 161 TYR A C 1
ATOM 1221 O O . TYR A 1 161 ? -12.110 0.611 4.349 1.00 87.75 161 TYR A O 1
ATOM 1229 N N . GLN A 1 162 ? -12.246 -0.816 2.624 1.00 87.75 162 GLN A N 1
ATOM 1230 C CA . GLN A 1 162 ? -12.503 -1.982 3.476 1.00 87.75 162 GLN A CA 1
ATOM 1231 C C . GLN A 1 162 ? -11.733 -3.219 3.023 1.00 87.75 162 GLN A C 1
ATOM 1233 O O . GLN A 1 162 ? -11.739 -3.545 1.837 1.00 87.75 162 GLN A O 1
ATOM 1238 N N . ASN A 1 163 ? -11.157 -3.958 3.972 1.00 87.94 163 ASN A N 1
ATOM 1239 C CA . ASN A 1 163 ? -10.526 -5.262 3.738 1.00 87.94 163 ASN A CA 1
ATOM 1240 C C . ASN A 1 163 ? -9.442 -5.192 2.653 1.00 87.94 163 ASN A C 1
ATOM 1242 O O . ASN A 1 163 ? -9.562 -5.803 1.587 1.00 87.94 163 ASN A O 1
ATOM 1246 N N . ILE A 1 164 ? -8.412 -4.394 2.920 1.00 90.94 164 ILE A N 1
ATOM 1247 C CA . ILE A 1 164 ? -7.292 -4.182 2.007 1.00 90.94 164 ILE A CA 1
ATOM 1248 C C . ILE A 1 164 ? -6.043 -4.816 2.599 1.00 90.94 164 ILE A C 1
ATOM 1250 O O . ILE A 1 164 ? -5.711 -4.586 3.758 1.00 90.94 164 ILE A O 1
ATOM 1254 N N . THR A 1 165 ? -5.328 -5.579 1.784 1.00 92.38 165 THR A N 1
ATOM 1255 C CA . THR A 1 165 ? -3.996 -6.086 2.120 1.00 92.38 165 THR A CA 1
ATOM 1256 C C . THR A 1 165 ? -2.982 -5.493 1.160 1.00 92.38 165 THR A C 1
ATOM 1258 O O . THR A 1 165 ? -3.209 -5.508 -0.045 1.00 92.38 165 THR A O 1
ATOM 1261 N N . ILE A 1 166 ? -1.873 -4.981 1.682 1.00 95.19 166 ILE A N 1
ATOM 1262 C CA . ILE A 1 166 ? -0.761 -4.422 0.914 1.00 95.19 166 ILE A CA 1
ATOM 1263 C C . ILE A 1 166 ? 0.523 -5.088 1.384 1.00 95.19 166 ILE A C 1
ATOM 1265 O O . ILE A 1 166 ? 0.839 -5.036 2.573 1.00 95.19 166 ILE A O 1
ATOM 1269 N N . ARG A 1 167 ? 1.277 -5.683 0.455 1.00 94.88 167 ARG A N 1
ATOM 1270 C CA . ARG A 1 167 ? 2.575 -6.279 0.777 1.00 94.88 167 ARG A CA 1
ATOM 1271 C C . ARG A 1 167 ? 3.579 -6.283 -0.359 1.00 94.88 167 ARG A C 1
ATOM 1273 O O . ARG A 1 167 ? 3.191 -6.277 -1.527 1.00 94.88 167 ARG A O 1
ATOM 1280 N N . GLY A 1 168 ? 4.862 -6.361 -0.004 1.00 95.44 168 GLY A N 1
ATOM 1281 C CA . GLY A 1 168 ? 5.969 -6.454 -0.960 1.00 95.44 168 GLY A CA 1
ATOM 1282 C C . GLY A 1 168 ? 6.293 -5.129 -1.646 1.00 95.44 168 GLY A C 1
ATOM 1283 O O . GLY A 1 168 ? 6.663 -5.126 -2.821 1.00 95.44 168 GLY A O 1
ATOM 1284 N N . LEU A 1 169 ? 6.117 -4.004 -0.941 1.00 96.44 169 LEU A N 1
ATOM 1285 C CA . LEU A 1 169 ? 6.463 -2.675 -1.450 1.00 96.44 169 LEU A CA 1
ATOM 1286 C C . LEU A 1 169 ? 7.864 -2.254 -1.005 1.00 96.44 169 LEU A C 1
ATOM 1288 O O . LEU A 1 169 ? 8.228 -2.426 0.156 1.00 96.44 169 LEU A O 1
ATOM 1292 N N . GLU A 1 170 ? 8.605 -1.610 -1.900 1.00 95.38 170 GLU A N 1
ATOM 1293 C CA . GLU A 1 170 ? 9.869 -0.950 -1.586 1.00 95.38 170 GLU A CA 1
ATOM 1294 C C . GLU A 1 170 ? 9.829 0.524 -1.994 1.00 95.38 170 GLU A C 1
ATOM 1296 O O . GLU A 1 170 ? 9.513 0.861 -3.133 1.00 95.38 170 GLU A O 1
ATOM 1301 N N . PHE A 1 171 ? 10.206 1.408 -1.079 1.00 93.25 171 PHE A N 1
ATOM 1302 C CA . PHE A 1 171 ? 10.344 2.840 -1.324 1.00 93.25 171 PHE A CA 1
ATOM 1303 C C . PHE A 1 171 ? 11.796 3.242 -1.106 1.00 93.25 171 PHE A C 1
ATOM 1305 O O . PHE A 1 171 ? 12.346 2.972 -0.040 1.00 93.25 171 PHE A O 1
ATOM 1312 N N . VAL A 1 172 ? 12.416 3.887 -2.093 1.00 91.25 172 VAL A N 1
ATOM 1313 C CA . VAL A 1 172 ? 13.818 4.320 -2.019 1.00 91.25 172 VAL A CA 1
ATOM 1314 C C . VAL A 1 172 ? 13.904 5.821 -2.243 1.00 91.25 172 VAL A C 1
ATOM 1316 O O . VAL A 1 172 ? 13.546 6.303 -3.313 1.00 91.25 172 VAL A O 1
ATOM 1319 N N . ASN A 1 173 ? 14.406 6.539 -1.236 1.00 85.69 173 ASN A N 1
ATOM 1320 C CA . ASN A 1 173 ? 14.616 7.989 -1.226 1.00 85.69 173 ASN A CA 1
ATOM 1321 C C . ASN A 1 173 ? 13.359 8.793 -1.583 1.00 85.69 173 ASN A C 1
ATOM 1323 O O . ASN A 1 173 ? 13.424 9.831 -2.238 1.00 85.69 173 ASN A O 1
ATOM 1327 N N . VAL A 1 174 ? 12.195 8.310 -1.152 1.00 81.75 174 VAL A N 1
ATOM 1328 C CA . VAL A 1 174 ? 10.941 9.031 -1.361 1.00 81.75 174 VAL A CA 1
ATOM 1329 C C . VAL A 1 174 ? 10.868 10.257 -0.447 1.00 81.75 174 VAL A C 1
ATOM 1331 O O . VAL A 1 174 ? 11.170 10.173 0.746 1.00 81.75 174 VAL A O 1
ATOM 1334 N N . TRP A 1 175 ? 10.479 11.393 -1.029 1.00 75.19 175 TRP A N 1
ATOM 1335 C CA . TRP A 1 175 ? 10.456 12.699 -0.356 1.00 75.19 175 TRP A CA 1
ATOM 1336 C C . TRP A 1 175 ? 9.266 12.884 0.592 1.00 75.19 175 TRP A C 1
ATOM 1338 O O . TRP A 1 175 ? 9.382 13.512 1.634 1.00 75.19 175 TRP A O 1
ATOM 1348 N N . ASP A 1 176 ? 8.100 12.328 0.258 1.00 73.62 176 ASP A N 1
ATOM 1349 C CA . ASP A 1 176 ? 6.942 12.323 1.164 1.00 73.62 176 ASP A CA 1
ATOM 1350 C C . ASP A 1 176 ? 6.907 10.993 1.953 1.00 73.62 176 ASP A C 1
ATOM 1352 O O . ASP A 1 176 ? 7.922 10.364 2.259 1.00 73.62 176 ASP A O 1
ATOM 1356 N N . ARG A 1 177 ? 5.709 10.535 2.305 1.00 79.25 177 ARG A N 1
ATOM 1357 C CA . ARG A 1 177 ? 5.469 9.246 2.952 1.00 79.25 177 ARG A CA 1
ATOM 1358 C C . ARG A 1 177 ? 5.345 8.161 1.895 1.00 79.25 177 ARG A C 1
ATOM 1360 O O . ARG A 1 177 ? 4.497 8.280 1.018 1.00 79.25 177 ARG A O 1
ATOM 1367 N N . GLY A 1 178 ? 6.121 7.087 2.021 1.00 82.19 178 GLY A N 1
ATOM 1368 C CA . GLY A 1 178 ? 6.020 5.934 1.124 1.00 82.19 178 GLY A CA 1
ATOM 1369 C C . GLY A 1 178 ? 4.606 5.344 1.077 1.00 82.19 178 GLY A C 1
ATOM 1370 O O . GLY A 1 178 ? 4.099 5.075 0.001 1.00 82.19 178 GLY A O 1
ATOM 1371 N N . LEU A 1 179 ? 3.903 5.248 2.205 1.00 89.50 179 LEU A N 1
ATOM 1372 C CA . LEU A 1 179 ? 2.486 4.880 2.272 1.00 89.50 179 LEU A CA 1
ATOM 1373 C C . LEU A 1 179 ? 1.692 6.001 2.940 1.00 89.50 179 LEU A C 1
ATOM 1375 O O . LEU A 1 179 ? 2.053 6.468 4.020 1.00 89.50 179 LEU A O 1
ATOM 1379 N N . ARG A 1 180 ? 0.596 6.439 2.315 1.00 89.38 180 ARG A N 1
ATOM 1380 C CA . ARG A 1 180 ? -0.219 7.551 2.814 1.00 89.38 180 ARG A CA 1
ATOM 1381 C C . ARG A 1 180 ? -1.701 7.304 2.601 1.00 89.38 180 ARG A C 1
ATOM 1383 O O . ARG A 1 180 ? -2.101 6.997 1.485 1.00 89.38 180 ARG A O 1
ATOM 1390 N N . SER A 1 181 ? -2.526 7.580 3.607 1.00 86.06 181 SER A N 1
ATOM 1391 C CA . SER A 1 181 ? -3.942 7.874 3.367 1.00 86.06 181 SER A CA 1
ATOM 1392 C C . SER A 1 181 ? -4.167 9.389 3.272 1.00 86.06 181 SER A C 1
ATOM 1394 O O . SER A 1 181 ? -3.608 10.173 4.048 1.00 86.06 181 SER A O 1
ATOM 1396 N N . GLY A 1 182 ? -4.935 9.834 2.271 1.00 69.94 182 GLY A N 1
ATOM 1397 C CA . GLY A 1 182 ? -5.463 11.202 2.225 1.00 69.94 182 GLY A CA 1
ATOM 1398 C C . GLY A 1 182 ? -6.288 11.467 3.488 1.00 69.94 182 GLY A C 1
ATOM 1399 O O . GLY A 1 182 ? -6.984 10.569 3.949 1.00 69.94 182 GLY A O 1
ATOM 1400 N N . GLY A 1 183 ? -6.147 12.638 4.113 1.00 60.62 183 GLY A N 1
ATOM 1401 C CA . GLY A 1 183 ? -6.699 12.910 5.443 1.00 60.62 183 GLY A CA 1
ATOM 1402 C C . GLY A 1 183 ? -8.002 13.717 5.444 1.00 60.62 183 GLY A C 1
ATOM 1403 O O . GLY A 1 183 ? -8.195 14.593 4.610 1.00 60.62 183 GLY A O 1
ATOM 1404 N N . GLN A 1 184 ? -8.797 13.455 6.486 1.00 60.69 184 GLN A N 1
ATOM 1405 C CA . GLN A 1 184 ? -9.757 14.327 7.184 1.00 60.69 184 GLN A CA 1
ATOM 1406 C C . GLN A 1 184 ? -11.177 14.557 6.642 1.00 60.69 184 GLN A C 1
ATOM 1408 O O . GLN A 1 184 ? -11.993 15.103 7.378 1.00 60.69 184 GLN A O 1
ATOM 1413 N N . ASN A 1 185 ? -11.539 14.139 5.433 1.00 65.69 185 ASN A N 1
ATOM 1414 C CA . ASN A 1 185 ? -12.837 14.581 4.890 1.00 65.69 185 ASN A CA 1
ATOM 1415 C C . ASN A 1 185 ? -14.058 13.768 5.332 1.00 65.69 185 ASN A C 1
ATOM 1417 O O . ASN A 1 185 ? -15.180 14.244 5.184 1.00 65.69 185 ASN A O 1
ATOM 1421 N N . ILE A 1 186 ? -13.857 12.577 5.898 1.00 71.69 186 ILE A N 1
ATOM 1422 C CA . ILE A 1 186 ? -14.944 11.795 6.491 1.00 71.69 186 ILE A CA 1
ATOM 1423 C C . ILE A 1 186 ? -14.967 12.081 7.991 1.00 71.69 186 ILE A C 1
ATOM 1425 O O . ILE A 1 186 ? -14.052 11.666 8.706 1.00 71.69 186 ILE A O 1
ATOM 1429 N N . ASP A 1 187 ? -15.992 12.800 8.445 1.00 77.00 187 ASP A N 1
ATOM 1430 C CA . ASP A 1 187 ? -16.282 12.985 9.866 1.00 77.00 187 ASP A CA 1
ATOM 1431 C C . ASP A 1 187 ? -17.069 11.776 10.381 1.00 77.00 187 ASP A C 1
ATOM 1433 O O . ASP A 1 187 ? -18.220 11.545 9.997 1.00 77.00 187 ASP A O 1
ATOM 1437 N N . PHE A 1 188 ? -16.420 10.952 11.197 1.00 78.31 188 PHE A N 1
ATOM 1438 C CA . PHE A 1 188 ? -17.018 9.743 11.745 1.00 78.31 188 PHE A CA 1
ATOM 1439 C C . PHE A 1 188 ? -18.149 10.067 12.721 1.00 78.31 188 PHE A C 1
ATOM 1441 O O . PHE A 1 188 ? -19.132 9.330 12.743 1.00 78.31 188 PHE A O 1
ATOM 1448 N N . THR A 1 189 ? -18.052 11.165 13.477 1.00 74.94 189 THR A N 1
ATOM 1449 C CA . THR A 1 189 ? -19.091 11.555 14.442 1.00 74.94 189 THR A CA 1
ATOM 1450 C C . THR A 1 189 ? -20.415 11.834 13.730 1.00 74.94 189 THR A C 1
ATOM 1452 O O . THR A 1 189 ? -21.464 11.384 14.185 1.00 74.94 189 THR A O 1
ATOM 1455 N N . ASP A 1 190 ? -20.361 12.503 12.576 1.00 73.06 190 ASP A N 1
ATOM 1456 C CA . ASP A 1 190 ? -21.560 12.871 11.814 1.00 73.06 190 ASP A CA 1
ATOM 1457 C C . ASP A 1 190 ? -22.089 11.734 10.931 1.00 73.06 190 ASP A C 1
ATOM 1459 O O . ASP A 1 190 ? -23.293 11.631 10.686 1.00 73.06 190 ASP A O 1
ATOM 1463 N N . THR A 1 191 ? -21.197 10.892 10.404 1.00 78.12 191 THR A N 1
ATOM 1464 C CA . THR A 1 191 ? -21.556 9.924 9.353 1.00 78.12 191 THR A CA 1
ATOM 1465 C C . THR A 1 191 ? -21.620 8.478 9.830 1.00 78.12 191 THR A C 1
ATOM 1467 O O . THR A 1 191 ? -22.249 7.650 9.170 1.00 78.12 191 THR A O 1
ATOM 1470 N N . GLY A 1 192 ? -20.930 8.136 10.921 1.00 80.38 192 GLY A N 1
ATOM 1471 C CA . GLY A 1 192 ? -20.649 6.753 11.315 1.00 80.38 192 GLY A CA 1
ATOM 1472 C C . GLY A 1 192 ? -19.786 5.978 10.305 1.00 80.38 192 GLY A C 1
ATOM 1473 O O . GLY A 1 192 ? -19.628 4.762 10.430 1.00 80.38 192 GLY A O 1
ATOM 1474 N N . ILE A 1 193 ? -19.240 6.641 9.276 1.00 81.00 193 ILE A N 1
ATOM 1475 C CA . ILE A 1 193 ? -18.465 6.001 8.209 1.00 81.00 193 ILE A CA 1
ATOM 1476 C C . ILE A 1 193 ? -16.985 5.999 8.586 1.00 81.00 193 ILE A C 1
ATOM 1478 O O . ILE A 1 193 ? -16.362 7.042 8.766 1.00 81.00 193 ILE A O 1
ATOM 1482 N N . LYS A 1 194 ? -16.402 4.802 8.652 1.00 86.44 194 LYS A N 1
ATOM 1483 C CA . LYS A 1 194 ? -14.959 4.597 8.834 1.00 86.44 194 LYS A CA 1
ATOM 1484 C C . LYS A 1 194 ? -14.245 4.926 7.520 1.00 86.44 194 LYS A C 1
ATOM 1486 O O . LYS A 1 194 ? -14.675 4.470 6.459 1.00 86.44 194 LYS A O 1
ATOM 1491 N N . ALA A 1 195 ? -13.154 5.688 7.570 1.00 88.25 195 ALA A N 1
ATOM 1492 C CA . ALA A 1 195 ? -12.364 6.006 6.380 1.00 88.25 195 ALA A CA 1
ATOM 1493 C C . ALA A 1 195 ? -11.656 4.760 5.834 1.00 88.25 195 ALA A C 1
ATOM 1495 O O . ALA A 1 195 ? -11.616 4.543 4.620 1.00 88.25 195 ALA A O 1
ATOM 1496 N N . ILE A 1 196 ? -11.134 3.930 6.740 1.00 90.12 196 ILE A N 1
ATOM 1497 C CA . ILE A 1 196 ? -10.523 2.634 6.442 1.00 90.12 196 ILE A CA 1
ATOM 1498 C C . ILE A 1 196 ? -10.935 1.642 7.541 1.00 90.12 196 ILE A C 1
ATOM 1500 O O . ILE A 1 196 ? -10.874 1.981 8.720 1.00 90.12 196 ILE A O 1
ATOM 1504 N N . SER A 1 197 ? -11.335 0.425 7.172 1.00 89.69 197 SER A N 1
ATOM 1505 C CA . SER A 1 197 ? -11.548 -0.684 8.113 1.00 89.69 197 SER A CA 1
ATOM 1506 C C . SER A 1 197 ? -10.941 -1.976 7.569 1.00 89.69 197 SER A C 1
ATOM 1508 O O . SER A 1 197 ? -11.170 -2.341 6.413 1.00 89.69 197 SER A O 1
ATOM 1510 N N . GLY A 1 198 ? -10.147 -2.674 8.378 1.00 89.50 198 GLY A N 1
ATOM 1511 C CA . GLY A 1 198 ? -9.542 -3.942 7.982 1.00 89.50 198 GLY A CA 1
ATOM 1512 C C . GLY A 1 198 ? -8.385 -3.764 7.002 1.00 89.50 198 GLY A C 1
ATOM 1513 O O . GLY A 1 198 ? -8.466 -4.233 5.866 1.00 89.50 198 GLY A O 1
ATOM 1514 N N . LEU A 1 199 ? -7.321 -3.086 7.426 1.00 92.75 199 LEU A N 1
ATOM 1515 C CA . LEU A 1 199 ? -6.123 -2.845 6.621 1.00 92.75 199 LEU A CA 1
ATOM 1516 C C . LEU A 1 199 ? -4.950 -3.678 7.143 1.00 92.75 199 LEU A C 1
ATOM 1518 O O . LEU A 1 199 ? -4.567 -3.546 8.298 1.00 92.75 199 LEU A O 1
ATOM 1522 N N . LEU A 1 200 ? -4.342 -4.484 6.276 1.00 93.56 200 LEU A N 1
ATOM 1523 C CA . LEU A 1 200 ? -3.057 -5.131 6.538 1.00 93.56 200 LEU A CA 1
ATOM 1524 C C . LEU A 1 200 ? -1.976 -4.496 5.663 1.00 93.56 200 LEU A C 1
ATOM 1526 O O . LEU A 1 200 ? -2.106 -4.487 4.439 1.00 93.56 200 LEU A O 1
ATOM 1530 N N . ILE A 1 201 ? -0.899 -4.024 6.283 1.00 95.06 201 ILE A N 1
ATOM 1531 C CA . ILE A 1 201 ? 0.346 -3.643 5.614 1.00 95.06 201 ILE A CA 1
ATOM 1532 C C . ILE A 1 201 ? 1.444 -4.564 6.142 1.00 95.06 201 ILE A C 1
ATOM 1534 O O . ILE A 1 201 ? 1.735 -4.550 7.337 1.00 95.06 201 ILE A O 1
ATOM 1538 N N . GLU A 1 202 ? 2.062 -5.358 5.272 1.00 94.12 202 GLU A N 1
ATOM 1539 C CA . GLU A 1 202 ? 3.138 -6.266 5.679 1.00 94.12 202 GLU A CA 1
ATOM 1540 C C . GLU A 1 202 ? 4.289 -6.332 4.678 1.00 94.12 202 GLU A C 1
ATOM 1542 O O . GLU A 1 202 ? 4.086 -6.080 3.493 1.00 94.12 202 GLU A O 1
ATOM 1547 N N . LYS A 1 203 ? 5.490 -6.717 5.128 1.00 94.50 203 LYS A N 1
ATOM 1548 C CA . LYS A 1 203 ? 6.650 -6.963 4.247 1.00 94.50 203 LYS A CA 1
ATOM 1549 C C . LYS A 1 203 ? 6.917 -5.781 3.315 1.00 94.50 203 LYS A C 1
ATOM 1551 O O . LYS A 1 203 ? 6.958 -5.922 2.091 1.00 94.50 203 LYS A O 1
ATOM 1556 N N . CYS A 1 204 ? 7.027 -4.596 3.904 1.00 95.62 204 CYS A N 1
ATOM 1557 C CA . CYS A 1 204 ? 7.325 -3.363 3.185 1.00 95.62 204 CYS A CA 1
ATOM 1558 C C . CYS A 1 204 ? 8.640 -2.777 3.687 1.00 95.62 204 CYS A C 1
ATOM 1560 O O . CYS A 1 204 ? 8.937 -2.818 4.882 1.00 95.62 204 CYS A O 1
ATOM 1562 N N . ARG A 1 205 ? 9.397 -2.184 2.769 1.00 94.19 205 ARG A N 1
ATOM 1563 C CA . ARG A 1 205 ? 10.707 -1.605 3.047 1.00 94.19 205 ARG A CA 1
ATOM 1564 C C . ARG A 1 205 ? 10.770 -0.145 2.626 1.00 94.19 205 ARG A C 1
ATOM 1566 O O . ARG A 1 205 ? 10.400 0.208 1.508 1.00 94.19 205 ARG A O 1
ATOM 1573 N N . PHE A 1 206 ? 11.286 0.694 3.514 1.00 92.38 206 PHE A N 1
ATOM 1574 C CA . PHE A 1 206 ? 11.478 2.121 3.300 1.00 92.38 206 PHE A CA 1
ATOM 1575 C C . PHE A 1 206 ? 12.950 2.447 3.517 1.00 92.38 206 PHE A C 1
ATOM 1577 O O . PHE A 1 206 ? 13.475 2.269 4.612 1.00 92.38 206 PHE A O 1
ATOM 1584 N N . ILE A 1 207 ? 13.615 2.890 2.457 1.00 90.19 207 ILE A N 1
ATOM 1585 C CA . ILE A 1 207 ? 15.037 3.222 2.443 1.00 90.19 207 ILE A CA 1
ATOM 1586 C C . ILE A 1 207 ? 15.175 4.717 2.182 1.00 90.19 207 ILE A C 1
ATOM 1588 O O . ILE A 1 207 ? 14.592 5.236 1.228 1.00 90.19 207 ILE A O 1
ATOM 1592 N N . SER A 1 208 ? 15.971 5.398 2.998 1.00 85.38 208 SER A N 1
ATOM 1593 C CA . SER A 1 208 ? 16.362 6.790 2.802 1.00 85.38 208 SER A CA 1
ATOM 1594 C C . SER A 1 208 ? 17.873 6.963 2.947 1.00 85.38 208 SER A C 1
ATOM 1596 O O . SER A 1 208 ? 18.523 6.302 3.756 1.00 85.38 208 SER A O 1
ATOM 1598 N N . ASP A 1 209 ? 18.434 7.891 2.179 1.00 77.56 209 ASP A N 1
ATOM 1599 C CA . ASP A 1 209 ? 19.848 8.262 2.174 1.00 77.56 209 ASP A CA 1
ATOM 1600 C C . ASP A 1 209 ? 20.249 9.233 3.300 1.00 77.56 209 ASP A C 1
ATOM 1602 O O . ASP A 1 209 ? 21.343 9.796 3.268 1.00 77.56 209 ASP A O 1
ATOM 1606 N N . ASN A 1 210 ? 19.400 9.398 4.322 1.00 62.00 210 ASN A N 1
ATOM 1607 C CA . ASN A 1 210 ? 19.581 10.329 5.443 1.00 62.00 210 ASN A CA 1
ATOM 1608 C C . ASN A 1 210 ? 19.507 11.817 5.071 1.00 62.00 210 ASN A C 1
ATOM 1610 O O . ASN A 1 210 ? 19.884 12.661 5.888 1.00 62.00 210 ASN A O 1
ATOM 1614 N N . SER A 1 211 ? 19.001 12.175 3.889 1.00 64.44 211 SER A N 1
ATOM 1615 C CA . SER A 1 211 ? 18.638 13.569 3.637 1.00 64.44 211 SER A CA 1
ATOM 1616 C C . SER A 1 211 ? 17.425 13.968 4.502 1.00 64.44 211 SER A C 1
ATOM 1618 O O . SER A 1 211 ? 16.503 13.170 4.680 1.00 64.44 211 SER A O 1
ATOM 1620 N N . PRO A 1 212 ? 17.402 15.190 5.074 1.00 56.31 212 PRO A N 1
ATOM 1621 C CA . PRO A 1 212 ? 16.419 15.602 6.089 1.00 56.31 212 PRO A CA 1
ATOM 1622 C C . PRO A 1 212 ? 14.972 15.623 5.583 1.00 56.31 212 PRO A C 1
ATOM 1624 O O . PRO A 1 212 ? 14.038 15.659 6.381 1.00 56.31 212 PRO A O 1
ATOM 1627 N N . GLU A 1 213 ? 14.791 15.597 4.266 1.00 62.06 213 GLU A N 1
ATOM 1628 C CA . GLU A 1 213 ? 13.485 15.599 3.620 1.00 62.06 213 GLU A CA 1
ATOM 1629 C C . GLU A 1 213 ? 13.068 14.209 3.122 1.00 62.06 213 GLU A C 1
ATOM 1631 O O . GLU A 1 213 ? 11.899 14.007 2.828 1.00 62.06 213 GLU A O 1
ATOM 1636 N N . CYS A 1 214 ? 13.984 13.236 3.046 1.00 59.22 214 CYS A N 1
ATOM 1637 C CA . CYS A 1 214 ? 13.661 11.879 2.614 1.00 59.22 214 CYS A CA 1
ATOM 1638 C C . CYS A 1 214 ? 13.424 11.004 3.845 1.00 59.22 214 CYS A C 1
ATOM 1640 O O . CYS A 1 214 ? 14.325 10.711 4.637 1.00 59.22 214 CYS A O 1
ATOM 1642 N N . GLY A 1 215 ? 12.184 10.574 4.028 1.00 61.44 215 GLY A N 1
ATOM 1643 C CA . GLY A 1 215 ? 11.765 9.913 5.260 1.00 61.44 215 GLY A CA 1
ATOM 1644 C C . GLY A 1 215 ? 10.616 8.956 5.048 1.00 61.44 215 GLY A C 1
ATOM 1645 O O . GLY A 1 215 ? 9.690 8.941 5.855 1.00 61.44 215 GLY A O 1
ATOM 1646 N N . GLY A 1 216 ? 10.649 8.207 3.943 1.00 73.25 216 GLY A N 1
ATOM 1647 C CA . GLY A 1 216 ? 9.639 7.206 3.616 1.00 73.25 216 GLY A CA 1
ATOM 1648 C C . GLY A 1 216 ? 9.191 6.394 4.838 1.00 73.25 216 GLY A C 1
ATOM 1649 O O . GLY A 1 216 ? 9.981 6.048 5.708 1.00 73.25 216 GLY A O 1
ATOM 1650 N N . GLY A 1 217 ? 7.896 6.117 4.917 1.00 88.00 217 GLY A N 1
ATOM 1651 C CA . GLY A 1 217 ? 7.261 5.450 6.044 1.00 88.00 217 GLY A CA 1
ATOM 1652 C C . GLY A 1 217 ? 5.764 5.325 5.795 1.00 88.00 217 GLY A C 1
ATOM 1653 O O . GLY A 1 217 ? 5.301 5.516 4.665 1.00 88.00 217 GLY A O 1
ATOM 1654 N N . ILE A 1 218 ? 5.001 5.036 6.841 1.00 92.06 218 ILE A N 1
ATOM 1655 C CA . ILE A 1 218 ? 3.552 4.847 6.772 1.00 92.06 218 ILE A CA 1
ATOM 1656 C C . ILE A 1 218 ? 2.884 6.011 7.492 1.00 92.06 218 ILE A C 1
ATOM 1658 O O . ILE A 1 218 ? 3.083 6.205 8.683 1.00 92.06 218 ILE A O 1
ATOM 1662 N N . LYS A 1 219 ? 2.047 6.775 6.795 1.00 90.56 219 LYS A N 1
ATOM 1663 C CA . LYS A 1 219 ? 1.228 7.827 7.396 1.00 90.56 219 LYS A CA 1
ATOM 1664 C C . LYS A 1 219 ? -0.234 7.593 7.082 1.00 90.56 219 LYS A C 1
ATOM 1666 O O . LYS A 1 219 ? -0.738 7.999 6.032 1.00 90.56 219 LYS A O 1
ATOM 1671 N N . LEU A 1 220 ? -0.927 6.983 8.026 1.00 90.19 220 LEU A N 1
ATOM 1672 C CA . LEU A 1 220 ? -2.372 6.907 8.002 1.00 90.19 220 LEU A CA 1
ATOM 1673 C C . LEU A 1 220 ? -2.902 8.118 8.775 1.00 90.19 220 LEU A C 1
ATOM 1675 O O . LEU A 1 220 ? -2.635 8.280 9.964 1.00 90.19 220 LEU A O 1
ATOM 1679 N N . GLY A 1 221 ? -3.533 9.042 8.050 1.00 80.56 221 GLY A N 1
ATOM 1680 C CA . GLY A 1 221 ? -3.991 10.319 8.591 1.00 80.56 221 GLY A CA 1
ATOM 1681 C C . GLY A 1 221 ? -5.154 10.185 9.577 1.00 80.56 221 GLY A C 1
ATOM 1682 O O . GLY A 1 221 ? -5.390 9.133 10.162 1.00 80.56 221 GLY A O 1
ATOM 1683 N N . GLY A 1 222 ? -5.882 11.284 9.740 1.00 83.88 222 GLY A N 1
ATOM 1684 C CA . GLY A 1 222 ? -6.997 11.392 10.676 1.00 83.88 222 GLY A CA 1
ATOM 1685 C C . GLY A 1 222 ? -6.707 12.400 11.780 1.00 83.88 222 GLY A C 1
ATOM 1686 O O . GLY A 1 222 ? -5.560 12.778 12.013 1.00 83.88 222 GLY A O 1
ATOM 1687 N N . GLU A 1 223 ? -7.769 12.889 12.401 1.00 83.75 223 GLU A N 1
ATOM 1688 C CA . GLU A 1 223 ? -7.717 13.837 13.504 1.00 83.75 223 GLU A CA 1
ATOM 1689 C C . GLU A 1 223 ? -8.760 13.448 14.539 1.00 83.75 223 GLU A C 1
ATOM 1691 O O . GLU A 1 223 ? -9.937 13.280 14.213 1.00 83.75 223 GLU A O 1
ATOM 1696 N N . ARG A 1 224 ? -8.306 13.340 15.785 1.00 78.69 224 ARG A N 1
ATOM 1697 C CA . ARG A 1 224 ? -9.157 13.220 16.958 1.00 78.69 224 ARG A CA 1
ATOM 1698 C C . ARG A 1 224 ? -8.933 14.451 17.827 1.00 78.69 224 ARG A C 1
ATOM 1700 O O . ARG A 1 224 ? -7.821 14.664 18.304 1.00 78.69 224 ARG A O 1
ATOM 1707 N N . ASN A 1 225 ? -9.975 15.251 18.019 1.00 78.25 225 ASN A N 1
ATOM 1708 C CA . ASN A 1 225 ? -9.955 16.415 18.896 1.00 78.25 225 ASN A CA 1
ATOM 1709 C C . ASN A 1 225 ? -11.132 16.329 19.871 1.00 78.25 225 ASN A C 1
ATOM 1711 O O . ASN A 1 225 ? -12.289 16.475 19.483 1.00 78.25 225 ASN A O 1
ATOM 1715 N N . GLU A 1 226 ? -10.821 16.070 21.138 1.00 73.31 226 GLU A N 1
ATOM 1716 C CA . GLU A 1 226 ? -11.815 15.883 22.200 1.00 73.31 226 GLU A CA 1
ATOM 1717 C C . GLU A 1 226 ? -12.477 17.200 22.622 1.00 73.31 226 GLU A C 1
ATOM 1719 O O . GLU A 1 226 ? -13.648 17.198 22.984 1.00 73.31 226 GLU A O 1
ATOM 1724 N N . GLU A 1 227 ? -11.771 18.330 22.512 1.00 76.88 227 GLU A N 1
ATOM 1725 C CA . GLU A 1 227 ? -12.311 19.651 22.857 1.00 76.88 227 GLU A CA 1
ATOM 1726 C C . GLU A 1 227 ? -13.381 20.104 21.860 1.00 76.88 227 GLU A C 1
ATOM 1728 O O . GLU A 1 227 ? -14.356 20.754 22.236 1.00 76.88 227 GLU A O 1
ATOM 1733 N N . THR A 1 228 ? -13.205 19.762 20.582 1.00 78.75 228 THR A N 1
ATOM 1734 C CA . THR A 1 228 ? -14.136 20.137 19.507 1.00 78.75 228 THR A CA 1
ATOM 1735 C C . THR A 1 228 ? -15.089 19.013 19.105 1.00 78.75 228 THR A C 1
ATOM 1737 O O . THR A 1 228 ? -15.981 19.249 18.294 1.00 78.75 228 THR A O 1
ATOM 1740 N N . GLY A 1 229 ? -14.906 17.795 19.629 1.00 72.56 229 GLY A N 1
ATOM 1741 C CA . GLY A 1 229 ? -15.650 16.595 19.223 1.00 72.56 229 GLY A CA 1
ATOM 1742 C C . GLY A 1 229 ? -15.310 16.082 17.816 1.00 72.56 229 GLY A C 1
ATOM 1743 O O . GLY A 1 229 ? -16.004 15.209 17.292 1.00 72.56 229 GLY A O 1
ATOM 1744 N N . THR A 1 230 ? -14.254 16.613 17.188 1.00 79.44 230 THR A N 1
ATOM 1745 C CA . THR A 1 230 ? -13.864 16.240 15.822 1.00 79.44 230 THR A CA 1
ATOM 1746 C C . THR A 1 230 ? -13.288 14.826 15.803 1.00 79.44 230 THR A C 1
ATOM 1748 O O . THR A 1 230 ? -12.312 14.538 16.500 1.00 79.44 230 THR A O 1
ATOM 1751 N N . ASN A 1 231 ? -13.851 13.959 14.957 1.00 83.38 231 ASN A N 1
ATOM 1752 C CA . ASN A 1 231 ? -13.388 12.588 14.754 1.00 83.38 231 ASN A CA 1
ATOM 1753 C C . ASN A 1 231 ? -13.280 12.294 13.252 1.00 83.38 231 ASN A C 1
ATOM 1755 O O . ASN A 1 231 ? -14.126 11.641 12.647 1.00 83.38 231 ASN A O 1
ATOM 1759 N N . LYS A 1 232 ? -12.243 12.836 12.616 1.00 86.88 232 LYS A N 1
ATOM 1760 C CA . LYS A 1 232 ? -12.080 12.805 11.161 1.00 86.88 232 LYS A CA 1
ATOM 1761 C C . LYS A 1 232 ? -11.092 11.744 10.722 1.00 86.88 232 LYS A C 1
ATOM 1763 O O . LYS A 1 232 ? -10.067 11.530 11.367 1.00 86.88 232 LYS A O 1
ATOM 1768 N N . GLY A 1 233 ? -11.369 11.122 9.577 1.00 85.75 233 GLY A N 1
ATOM 1769 C CA . GLY A 1 233 ? -10.495 10.104 8.998 1.00 85.75 233 GLY A CA 1
ATOM 1770 C C . GLY A 1 233 ? -10.285 8.919 9.938 1.00 85.75 233 GLY A C 1
ATOM 1771 O O . GLY A 1 233 ? -9.156 8.468 10.068 1.00 85.75 233 GLY A O 1
ATOM 1772 N N . TYR A 1 234 ? -11.347 8.481 10.620 1.00 88.88 234 TYR A N 1
ATOM 1773 C CA . TYR A 1 234 ? -11.312 7.373 11.571 1.00 88.88 234 TYR A CA 1
ATOM 1774 C C . TYR A 1 234 ? -10.949 6.054 10.882 1.00 88.88 234 TYR A C 1
ATOM 1776 O O . TYR A 1 234 ? -11.540 5.695 9.856 1.00 88.88 234 TYR A O 1
ATOM 1784 N N . ILE A 1 235 ? -9.976 5.346 11.446 1.00 90.50 235 ILE A N 1
ATOM 1785 C CA . ILE A 1 235 ? -9.452 4.085 10.927 1.00 90.50 235 ILE A CA 1
ATOM 1786 C C . ILE A 1 235 ? -9.609 2.994 11.989 1.00 90.50 235 ILE A C 1
ATOM 1788 O O . ILE A 1 235 ? -9.423 3.240 13.178 1.00 90.50 235 ILE A O 1
ATOM 1792 N N . GLU A 1 236 ? -9.930 1.776 11.568 1.00 89.94 236 GLU A N 1
ATOM 1793 C CA . GLU A 1 236 ? -10.128 0.651 12.481 1.00 89.94 236 GLU A CA 1
ATOM 1794 C C . GLU A 1 236 ? -9.571 -0.658 11.905 1.00 89.94 236 GLU A C 1
ATOM 1796 O O . GLU A 1 236 ? -9.479 -0.816 10.683 1.00 89.94 236 GLU A O 1
ATOM 1801 N N . ASP A 1 237 ? -9.219 -1.602 12.779 1.00 90.69 237 ASP A N 1
ATOM 1802 C CA . ASP A 1 237 ? -8.739 -2.944 12.432 1.00 90.69 237 ASP A CA 1
ATOM 1803 C C . ASP A 1 237 ? -7.513 -2.885 11.509 1.00 90.69 237 ASP A C 1
ATOM 1805 O O . ASP A 1 237 ? -7.542 -3.332 10.354 1.00 90.69 237 ASP A O 1
ATOM 1809 N N . VAL A 1 238 ? -6.435 -2.269 12.000 1.00 91.50 238 VAL A N 1
ATOM 1810 C CA . VAL A 1 238 ? -5.196 -2.071 11.235 1.00 91.50 238 VAL A CA 1
ATOM 1811 C C . VAL A 1 238 ? -4.095 -2.954 11.775 1.00 91.50 238 VAL A C 1
ATOM 1813 O O . VAL A 1 238 ? -3.756 -2.864 12.946 1.00 91.50 238 VAL A O 1
ATOM 1816 N N . VAL A 1 239 ? -3.449 -3.720 10.906 1.00 92.81 239 VAL A N 1
ATOM 1817 C CA . VAL A 1 239 ? -2.219 -4.432 11.250 1.00 92.81 239 VAL A CA 1
ATOM 1818 C C . VAL A 1 239 ? -1.083 -3.948 10.365 1.00 92.81 239 VAL A C 1
ATOM 1820 O O . VAL A 1 239 ? -1.196 -3.923 9.138 1.00 92.81 239 VAL A O 1
ATOM 1823 N N . ILE A 1 240 ? 0.019 -3.564 11.002 1.00 93.81 240 ILE A N 1
ATOM 1824 C CA . ILE A 1 240 ? 1.273 -3.187 10.355 1.00 93.81 240 ILE A CA 1
ATOM 1825 C C . ILE A 1 240 ? 2.357 -4.117 10.887 1.00 93.81 240 ILE A C 1
ATOM 1827 O O . ILE A 1 240 ? 2.649 -4.102 12.082 1.00 93.81 240 ILE A O 1
ATOM 1831 N N . ARG A 1 241 ? 2.962 -4.926 10.015 1.00 93.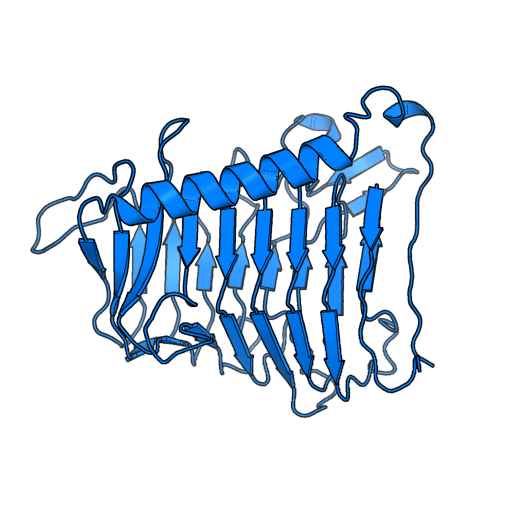25 241 ARG A N 1
ATOM 1832 C CA . ARG A 1 241 ? 3.988 -5.882 10.445 1.00 93.25 241 ARG A CA 1
ATOM 1833 C C . ARG A 1 241 ? 5.115 -6.093 9.458 1.00 93.25 241 ARG A C 1
ATOM 1835 O O . ARG A 1 241 ? 4.966 -5.801 8.279 1.00 93.25 241 ARG A O 1
ATOM 1842 N N . ASP A 1 242 ? 6.223 -6.644 9.939 1.00 93.88 242 ASP A N 1
ATOM 1843 C CA . ASP A 1 242 ? 7.371 -7.022 9.109 1.00 93.88 242 ASP A CA 1
ATOM 1844 C C . ASP A 1 242 ? 7.825 -5.842 8.226 1.00 93.88 242 ASP A C 1
ATOM 1846 O O . ASP A 1 242 ? 7.906 -5.939 6.999 1.00 93.88 242 ASP A O 1
ATOM 1850 N N . ILE A 1 243 ? 8.026 -4.682 8.861 1.00 94.69 243 ILE A N 1
ATOM 1851 C CA . ILE A 1 243 ? 8.405 -3.434 8.191 1.00 94.69 243 ILE A CA 1
ATOM 1852 C C . ILE A 1 243 ? 9.884 -3.158 8.421 1.00 94.69 243 ILE A C 1
ATOM 1854 O O . ILE A 1 243 ? 10.352 -3.193 9.560 1.00 94.69 243 ILE A O 1
ATOM 1858 N N . GLU A 1 244 ? 10.598 -2.803 7.356 1.00 93.44 244 GLU A N 1
ATOM 1859 C CA . GLU A 1 244 ? 11.970 -2.307 7.439 1.00 93.44 244 GLU A CA 1
ATOM 1860 C C . GLU A 1 244 ? 12.008 -0.789 7.216 1.00 93.44 244 GLU A C 1
ATOM 1862 O O . GLU A 1 244 ? 11.658 -0.300 6.140 1.00 93.44 244 GLU A O 1
ATOM 1867 N N . LEU A 1 245 ? 12.455 -0.046 8.230 1.00 90.00 245 LEU A N 1
ATOM 1868 C CA . LEU A 1 245 ? 12.770 1.381 8.153 1.00 90.00 245 LEU A CA 1
ATOM 1869 C C . LEU A 1 245 ? 14.293 1.540 8.178 1.00 90.00 245 LEU A C 1
ATOM 1871 O O . LEU A 1 245 ? 14.931 1.263 9.194 1.00 90.00 245 LEU A O 1
ATOM 1875 N N . ILE A 1 246 ? 14.879 1.959 7.059 1.00 88.19 246 ILE A N 1
ATOM 1876 C CA . ILE A 1 246 ? 16.330 2.030 6.867 1.00 88.19 246 ILE A CA 1
ATOM 1877 C C . ILE A 1 246 ? 16.716 3.463 6.486 1.00 88.19 246 ILE A C 1
ATOM 1879 O O . ILE A 1 246 ? 16.374 3.934 5.403 1.00 88.19 246 ILE A O 1
ATOM 1883 N N . GLY A 1 247 ? 17.461 4.147 7.352 1.00 79.31 247 GLY A N 1
ATOM 1884 C CA . GLY A 1 247 ? 17.895 5.530 7.143 1.00 79.31 247 GLY A CA 1
ATOM 1885 C C . GLY A 1 247 ? 16.778 6.581 7.250 1.00 79.31 247 GLY A C 1
ATOM 1886 O O . GLY A 1 247 ? 15.593 6.271 7.367 1.00 79.31 247 GLY A O 1
ATOM 1887 N N . GLY A 1 248 ? 17.165 7.858 7.194 1.00 71.75 248 GLY A N 1
ATOM 1888 C CA . GLY A 1 248 ? 16.279 9.027 7.102 1.00 71.75 248 GLY A CA 1
ATOM 1889 C C . GLY A 1 248 ? 15.281 9.193 8.245 1.00 71.75 248 GLY A C 1
ATOM 1890 O O . GLY A 1 248 ? 15.476 8.666 9.335 1.00 71.75 248 GLY A O 1
ATOM 1891 N N . ALA A 1 249 ? 14.206 9.943 7.978 1.00 67.88 249 ALA A N 1
ATOM 1892 C CA . ALA A 1 249 ? 13.163 10.309 8.946 1.00 67.88 249 ALA A CA 1
ATOM 1893 C C . ALA A 1 249 ? 11.994 9.304 9.039 1.00 67.88 249 ALA A C 1
ATOM 1895 O O . ALA A 1 249 ? 10.903 9.679 9.474 1.00 67.88 249 ALA A O 1
ATOM 1896 N N . GLY A 1 250 ? 12.176 8.074 8.543 1.00 73.00 250 GLY A N 1
ATOM 1897 C CA . GLY A 1 250 ? 11.087 7.116 8.354 1.00 73.00 250 GLY A CA 1
ATOM 1898 C C . GLY A 1 250 ? 10.259 6.881 9.615 1.00 73.00 250 GLY A C 1
ATOM 1899 O O . GLY A 1 250 ? 10.810 6.561 10.666 1.00 73.00 250 GLY A O 1
ATOM 1900 N N . ASN A 1 251 ? 8.935 7.036 9.509 1.00 83.94 251 ASN A N 1
ATOM 1901 C CA . ASN A 1 251 ? 8.022 6.885 10.637 1.00 83.94 251 ASN A CA 1
ATOM 1902 C C . ASN A 1 251 ? 6.728 6.142 10.283 1.00 83.94 251 ASN A C 1
ATOM 1904 O O . ASN A 1 251 ? 6.275 6.133 9.137 1.00 83.94 251 ASN A O 1
ATOM 1908 N N . ILE A 1 252 ? 6.118 5.531 11.296 1.00 89.75 252 ILE A N 1
ATOM 1909 C CA . ILE A 1 252 ? 4.772 4.966 11.251 1.00 89.75 252 ILE A CA 1
ATOM 1910 C C . ILE A 1 252 ? 3.867 5.881 12.074 1.00 89.75 252 ILE A C 1
ATOM 1912 O O . ILE A 1 252 ? 4.049 6.030 13.277 1.00 89.75 252 ILE A O 1
ATOM 1916 N N . TYR A 1 253 ? 2.893 6.505 11.425 1.00 89.50 253 TYR A N 1
ATOM 1917 C CA . TYR A 1 253 ? 1.956 7.437 12.037 1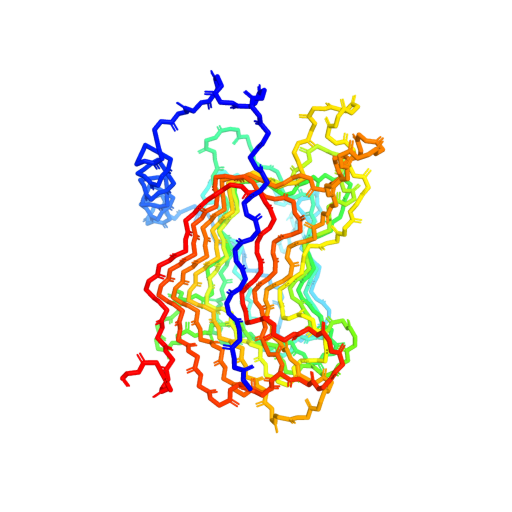.00 89.50 253 TYR A CA 1
ATOM 1918 C C . TYR A 1 253 ? 0.516 6.989 11.795 1.00 89.50 253 TYR A C 1
ATOM 1920 O O . TYR A 1 253 ? 0.107 6.856 10.639 1.00 89.50 253 TYR A O 1
ATOM 1928 N N . LEU A 1 254 ? -0.249 6.826 12.875 1.00 90.19 254 LEU A N 1
ATOM 1929 C CA . LEU A 1 254 ? -1.697 6.611 12.870 1.00 90.19 254 LEU A CA 1
ATOM 1930 C C . LEU A 1 254 ? -2.385 7.791 13.574 1.00 90.19 254 LEU A C 1
ATOM 1932 O O . LEU A 1 254 ? -2.288 7.932 14.790 1.00 90.19 254 LEU A O 1
ATOM 1936 N N . GLY A 1 255 ? -3.059 8.660 12.818 1.00 87.88 255 GLY A N 1
ATOM 1937 C CA . GLY A 1 255 ? -3.607 9.916 13.350 1.00 87.88 255 GLY A CA 1
ATOM 1938 C C . GLY A 1 255 ? -4.911 9.784 14.136 1.00 87.88 255 GLY A C 1
ATOM 1939 O O . GLY A 1 255 ? -5.165 10.602 15.022 1.00 87.88 255 GLY A O 1
ATOM 1940 N N . ASN A 1 256 ? -5.717 8.771 13.820 1.00 88.38 256 ASN A N 1
ATOM 1941 C CA . ASN A 1 256 ? -6.992 8.471 14.469 1.00 88.38 256 ASN A CA 1
ATOM 1942 C C . ASN A 1 256 ? -7.381 7.007 14.201 1.00 88.38 256 ASN A C 1
ATOM 1944 O O . ASN A 1 256 ? -8.101 6.715 13.242 1.00 88.38 256 ASN A O 1
ATOM 1948 N N . ALA A 1 257 ? -6.830 6.086 14.992 1.00 88.56 257 ALA A N 1
ATOM 1949 C CA . ALA A 1 257 ? -6.965 4.653 14.766 1.00 88.56 257 ALA A CA 1
ATOM 1950 C C . ALA A 1 257 ? -7.356 3.888 16.033 1.00 88.56 257 ALA A C 1
ATOM 1952 O O . ALA A 1 257 ? -6.748 4.067 17.086 1.00 88.56 257 ALA A O 1
ATOM 1953 N N . ASN A 1 258 ? -8.311 2.971 15.907 1.00 87.88 258 ASN A N 1
ATOM 1954 C CA . ASN A 1 258 ? -8.636 1.998 16.948 1.00 87.88 258 ASN A CA 1
ATOM 1955 C C . ASN A 1 258 ? -8.389 0.570 16.467 1.00 87.88 258 ASN A C 1
ATOM 1957 O O . ASN A 1 258 ? -8.419 0.285 15.272 1.00 87.88 258 ASN A O 1
ATOM 1961 N N . ASN A 1 259 ? -8.185 -0.324 17.429 1.00 88.06 259 ASN A N 1
ATOM 1962 C CA . ASN A 1 259 ? -7.901 -1.730 17.194 1.00 88.06 259 ASN A CA 1
ATOM 1963 C C . ASN A 1 259 ? -6.734 -1.927 16.211 1.00 88.06 259 ASN A C 1
ATOM 1965 O O . ASN A 1 259 ? -6.843 -2.643 15.216 1.00 88.06 259 ASN A O 1
ATOM 1969 N N . TYR A 1 260 ? -5.641 -1.194 16.447 1.00 88.88 260 TYR A N 1
ATOM 1970 C CA . TYR A 1 260 ? -4.426 -1.333 15.655 1.00 88.88 260 TYR A CA 1
ATOM 1971 C C . TYR A 1 260 ? -3.431 -2.290 16.314 1.00 88.88 260 TYR A C 1
ATOM 1973 O O . TYR A 1 260 ? -3.330 -2.356 17.539 1.00 88.88 260 TYR A O 1
ATOM 1981 N N . GLU A 1 261 ? -2.617 -2.950 15.499 1.00 89.44 261 GLU A N 1
ATOM 1982 C CA . GLU A 1 261 ? -1.441 -3.686 15.947 1.00 89.44 261 GLU A CA 1
ATOM 1983 C C . GLU A 1 261 ? -0.238 -3.366 15.073 1.00 89.44 261 GLU A C 1
ATOM 1985 O O . GLU A 1 261 ? -0.311 -3.378 13.842 1.00 89.44 261 GLU A O 1
ATOM 1990 N N . ILE A 1 262 ? 0.883 -3.082 15.726 1.00 89.69 262 ILE A N 1
ATOM 1991 C CA . ILE A 1 262 ? 2.151 -2.785 15.071 1.00 89.69 262 ILE A CA 1
ATOM 1992 C C . ILE A 1 262 ? 3.215 -3.697 15.672 1.00 89.69 262 ILE A C 1
ATOM 1994 O O . ILE A 1 262 ? 3.499 -3.597 16.867 1.00 89.69 262 ILE A O 1
ATOM 1998 N N . TYR A 1 263 ? 3.802 -4.583 14.866 1.00 89.62 263 TYR A N 1
ATOM 1999 C CA . TYR A 1 263 ? 4.830 -5.504 15.356 1.00 89.62 263 TYR A CA 1
ATOM 2000 C C . TYR A 1 263 ? 5.874 -5.902 14.317 1.00 89.62 263 TYR A C 1
ATOM 2002 O O . TYR A 1 263 ? 5.692 -5.686 13.126 1.00 89.62 263 TYR A O 1
ATOM 2010 N N . ASN A 1 264 ? 6.997 -6.471 14.763 1.00 89.88 264 ASN A N 1
ATOM 2011 C CA . ASN A 1 264 ? 8.130 -6.851 13.908 1.00 89.88 264 ASN A CA 1
ATOM 2012 C C . ASN A 1 264 ? 8.622 -5.687 13.034 1.00 89.88 264 ASN A C 1
ATOM 2014 O O . ASN A 1 264 ? 8.738 -5.796 11.812 1.00 89.88 264 ASN A O 1
ATOM 2018 N N . ILE A 1 265 ? 8.893 -4.548 13.669 1.00 90.69 265 ILE A N 1
ATOM 2019 C CA . ILE A 1 265 ? 9.433 -3.374 12.979 1.00 90.69 265 ILE A CA 1
ATOM 2020 C C . ILE A 1 265 ? 10.943 -3.373 13.162 1.00 90.69 265 ILE A C 1
ATOM 2022 O O . ILE A 1 265 ? 11.442 -3.269 14.285 1.00 90.69 265 ILE A O 1
ATOM 2026 N N . LYS A 1 266 ? 11.675 -3.487 12.057 1.00 91.31 266 LYS A N 1
ATOM 2027 C CA . LYS A 1 266 ? 13.129 -3.379 12.027 1.00 91.31 266 LYS A CA 1
ATOM 2028 C C . LYS A 1 266 ? 13.514 -1.952 11.672 1.00 91.31 266 LYS A C 1
ATOM 2030 O O . LYS A 1 266 ? 13.103 -1.431 10.638 1.00 91.31 266 LYS A O 1
ATOM 2035 N N . ILE A 1 267 ? 14.326 -1.339 12.523 1.00 87.38 267 ILE A N 1
ATOM 2036 C CA . ILE A 1 267 ? 14.796 0.032 12.349 1.00 87.38 267 ILE A CA 1
ATOM 2037 C C . ILE A 1 267 ? 16.316 0.017 12.251 1.00 87.38 267 ILE A C 1
ATOM 2039 O O . ILE A 1 267 ? 16.988 -0.495 13.142 1.00 87.38 267 ILE A O 1
ATOM 2043 N N . GLU A 1 268 ? 16.873 0.614 11.204 1.00 86.50 268 GLU A N 1
ATOM 2044 C CA . GLU A 1 268 ? 18.317 0.666 10.989 1.00 86.50 268 GLU A CA 1
ATOM 2045 C C . GLU A 1 268 ? 18.743 2.057 10.516 1.00 86.50 268 GLU A C 1
ATOM 2047 O O . GLU A 1 268 ? 18.333 2.515 9.457 1.00 86.50 268 GLU A O 1
ATOM 2052 N N . GLY A 1 269 ? 19.569 2.758 11.298 1.00 75.50 269 GLY A N 1
ATOM 2053 C CA . GLY A 1 269 ? 20.158 4.038 10.880 1.00 75.50 269 GLY A CA 1
ATOM 2054 C C . GLY A 1 269 ? 19.175 5.204 10.687 1.00 75.50 269 GLY A C 1
ATOM 2055 O O . GLY A 1 269 ? 19.542 6.180 10.043 1.00 75.50 269 GLY A O 1
ATOM 2056 N N . VAL A 1 270 ? 17.951 5.119 11.218 1.00 71.88 270 VAL A N 1
ATOM 2057 C CA . VAL A 1 270 ? 16.943 6.193 11.154 1.00 71.88 270 VAL A CA 1
ATOM 2058 C C . VAL A 1 270 ? 17.402 7.395 11.986 1.00 71.88 270 VAL A C 1
ATOM 2060 O O . VAL A 1 270 ? 17.644 7.279 13.187 1.00 71.88 270 VAL A O 1
ATOM 2063 N N . ASN A 1 271 ? 17.493 8.554 11.337 1.00 67.75 271 ASN A N 1
ATOM 2064 C CA . ASN A 1 271 ? 17.805 9.842 11.947 1.00 67.75 271 ASN A CA 1
ATOM 2065 C C . ASN A 1 271 ? 16.564 10.731 11.846 1.00 67.75 271 ASN A C 1
ATOM 2067 O O . ASN A 1 271 ? 16.253 11.266 10.782 1.00 67.75 271 ASN A O 1
ATOM 2071 N N . THR A 1 272 ? 15.848 10.903 12.957 1.00 58.72 272 THR A N 1
ATOM 2072 C CA . THR A 1 272 ? 14.723 11.841 13.025 1.00 58.72 272 THR A CA 1
ATOM 2073 C C . THR A 1 272 ? 15.253 13.271 12.854 1.00 58.72 272 THR A C 1
ATOM 2075 O O . THR A 1 272 ? 16.119 13.677 13.635 1.00 58.72 272 THR A O 1
ATOM 2078 N N . PRO A 1 273 ? 14.794 14.044 11.854 1.00 54.38 273 PRO A N 1
ATOM 2079 C CA . PRO A 1 273 ? 15.230 15.419 11.666 1.00 54.38 273 PRO A CA 1
ATOM 2080 C C . PRO A 1 273 ? 14.834 16.268 12.878 1.00 54.38 273 PRO A C 1
ATOM 2082 O O . PRO A 1 273 ? 13.808 16.024 13.511 1.00 54.38 273 PRO A O 1
ATOM 2085 N N . GLU A 1 274 ? 15.624 17.306 13.166 1.00 53.38 274 GLU A N 1
ATOM 2086 C CA . GLU A 1 274 ? 15.434 18.238 14.295 1.00 53.38 274 GLU A CA 1
ATOM 2087 C C . GLU A 1 274 ? 14.077 18.987 14.275 1.00 53.38 274 GLU A C 1
ATOM 2089 O O . GLU A 1 274 ? 13.739 19.704 15.212 1.00 53.38 274 GLU A O 1
ATOM 2094 N N . SER A 1 275 ? 13.262 18.824 13.226 1.00 50.62 275 SER A N 1
ATOM 2095 C CA . SER A 1 275 ? 12.000 19.537 12.993 1.00 50.62 275 SER A CA 1
ATOM 2096 C C . SER A 1 275 ? 10.768 18.976 13.732 1.00 50.62 275 SER A C 1
ATOM 2098 O O . SER A 1 275 ? 9.645 19.144 13.259 1.00 50.62 275 SER A O 1
ATOM 2100 N N . GLY A 1 276 ? 10.934 18.330 14.890 1.00 46.34 276 GLY A N 1
ATOM 2101 C CA . GLY A 1 276 ? 9.823 18.075 15.824 1.00 46.34 276 GLY A CA 1
ATOM 2102 C C . GLY A 1 276 ? 8.877 16.909 15.494 1.00 46.34 276 GLY A C 1
ATOM 2103 O O . GLY A 1 276 ? 7.783 16.844 16.051 1.00 46.34 276 GLY A O 1
ATOM 2104 N N . GLN A 1 277 ? 9.276 15.971 14.628 1.00 52.56 277 GLN A N 1
ATOM 2105 C CA . GLN A 1 277 ? 8.682 14.625 14.564 1.00 52.56 277 GLN A CA 1
ATOM 2106 C C . GLN A 1 277 ? 9.728 13.606 15.029 1.00 52.56 277 GLN A C 1
ATOM 2108 O O . GLN A 1 277 ? 10.354 12.925 14.225 1.00 52.56 277 GLN A O 1
ATOM 2113 N N . GLU A 1 278 ? 9.963 13.569 16.341 1.00 57.06 278 GLU A N 1
ATOM 2114 C CA . GLU A 1 278 ? 11.017 12.758 16.978 1.00 57.06 278 GLU A CA 1
ATOM 2115 C C . GLU A 1 278 ? 10.610 11.289 17.208 1.00 57.06 278 GLU A C 1
ATOM 2117 O O . GLU A 1 278 ? 11.409 10.483 17.683 1.00 57.06 278 GLU A O 1
ATOM 2122 N N . GLU A 1 279 ? 9.368 10.928 16.881 1.00 72.44 279 GLU A N 1
ATOM 2123 C CA . GLU A 1 279 ? 8.809 9.601 17.134 1.00 72.44 279 GLU A CA 1
ATOM 2124 C C . GLU A 1 279 ? 8.851 8.733 15.868 1.00 72.44 279 GLU A C 1
ATOM 2126 O O . GLU A 1 279 ? 8.302 9.090 14.822 1.00 72.44 279 GLU A O 1
ATOM 2131 N N . ILE A 1 280 ? 9.478 7.556 15.974 1.00 80.31 280 ILE A N 1
ATOM 2132 C CA . ILE A 1 280 ? 9.520 6.565 14.882 1.00 80.31 280 ILE A CA 1
ATOM 2133 C C . ILE A 1 280 ? 8.149 5.913 14.694 1.00 80.31 280 ILE A C 1
ATOM 2135 O O . ILE A 1 280 ? 7.753 5.591 13.575 1.00 80.31 280 ILE A O 1
ATOM 2139 N N . ILE A 1 281 ? 7.415 5.720 15.788 1.00 87.06 281 ILE A N 1
ATOM 2140 C CA . ILE A 1 281 ? 6.052 5.202 15.773 1.00 87.06 281 ILE A CA 1
ATOM 2141 C C . ILE A 1 281 ? 5.200 6.104 16.656 1.00 87.06 281 ILE A C 1
ATOM 2143 O O . ILE A 1 281 ? 5.501 6.267 17.838 1.00 87.06 281 ILE A O 1
ATOM 2147 N N . THR A 1 282 ? 4.133 6.642 16.075 1.00 87.12 282 THR A N 1
ATOM 2148 C CA . THR A 1 282 ? 3.103 7.425 16.756 1.00 87.12 282 THR A CA 1
ATOM 2149 C C . THR A 1 282 ? 1.748 6.850 16.378 1.00 87.12 282 THR A C 1
ATOM 2151 O O . THR A 1 282 ? 1.415 6.757 15.195 1.00 87.12 282 THR A O 1
ATOM 2154 N N . ALA A 1 283 ? 0.930 6.509 17.365 1.00 86.06 283 ALA A N 1
ATOM 2155 C CA . ALA A 1 283 ? -0.444 6.096 17.129 1.00 86.06 283 ALA A CA 1
ATOM 2156 C C . ALA A 1 283 ? -1.384 6.788 18.116 1.00 86.06 283 ALA A C 1
ATOM 2158 O O . ALA A 1 283 ? -1.167 6.748 19.324 1.00 86.06 283 ALA A O 1
ATOM 2159 N N . ASN A 1 284 ? -2.426 7.420 17.583 1.00 85.38 284 ASN A N 1
ATOM 2160 C CA . ASN A 1 284 ? -3.487 8.051 18.353 1.00 85.38 284 ASN A CA 1
ATOM 2161 C C . ASN A 1 284 ? -4.722 7.148 18.351 1.00 85.38 284 ASN A C 1
ATOM 2163 O O . ASN A 1 284 ? -5.264 6.846 17.286 1.00 85.38 284 ASN A O 1
ATOM 2167 N N . GLY A 1 285 ? -5.188 6.787 19.545 1.00 82.31 285 GLY A N 1
ATOM 2168 C CA . GLY A 1 285 ? -6.295 5.857 19.763 1.00 82.31 285 GLY A CA 1
ATOM 2169 C C . GLY A 1 285 ? -5.813 4.569 20.428 1.00 82.31 285 GLY A C 1
ATOM 2170 O O . GLY A 1 285 ? -4.820 4.588 21.157 1.00 82.31 285 GLY A O 1
ATOM 2171 N N . TRP A 1 286 ? -6.518 3.460 20.215 1.00 81.94 286 TRP A N 1
ATOM 2172 C CA . TRP A 1 286 ? -6.311 2.228 20.985 1.00 81.94 286 TRP A CA 1
ATOM 2173 C C . TRP A 1 286 ? -5.759 1.080 20.151 1.00 81.94 286 TRP A C 1
ATOM 2175 O O . TRP A 1 286 ? -6.273 0.787 19.075 1.00 81.94 286 TRP A O 1
ATOM 2185 N N . GLY A 1 287 ? -4.756 0.389 20.682 1.00 84.06 287 GLY A N 1
ATOM 2186 C CA . GLY A 1 287 ? -4.125 -0.741 20.017 1.00 84.06 287 GLY A CA 1
ATOM 2187 C C . GLY A 1 287 ? -2.880 -1.223 20.752 1.00 84.06 287 GLY A C 1
ATOM 2188 O O . GLY A 1 287 ? -2.640 -0.852 21.906 1.00 84.06 287 GLY A O 1
ATOM 2189 N N . LYS A 1 288 ? -2.088 -2.047 20.067 1.00 84.38 288 LYS A N 1
ATOM 2190 C CA . LYS A 1 288 ? -0.881 -2.688 20.593 1.00 84.38 288 LYS A CA 1
ATOM 2191 C C . LYS A 1 288 ? 0.335 -2.378 19.721 1.00 84.38 288 LYS A C 1
ATOM 2193 O O . LYS A 1 288 ? 0.259 -2.397 18.495 1.00 84.38 288 LYS A O 1
ATOM 2198 N N . ILE A 1 289 ? 1.473 -2.126 20.364 1.00 84.81 289 ILE A N 1
ATOM 2199 C CA . ILE A 1 289 ? 2.779 -1.985 19.710 1.00 84.81 289 ILE A CA 1
ATOM 2200 C C . ILE A 1 289 ? 3.749 -2.931 20.419 1.00 84.81 289 ILE A C 1
ATOM 2202 O O . ILE A 1 289 ? 3.922 -2.827 21.633 1.00 84.81 289 ILE A O 1
ATOM 2206 N N . GLU A 1 290 ? 4.371 -3.857 19.691 1.00 82.81 290 GLU A N 1
ATOM 2207 C CA . GLU A 1 290 ? 5.346 -4.811 20.240 1.00 82.81 290 GLU A CA 1
ATOM 2208 C C . GLU A 1 290 ? 6.429 -5.191 19.219 1.00 82.81 290 GLU A C 1
ATOM 2210 O O . GLU A 1 290 ? 6.377 -4.768 18.073 1.00 82.81 290 GLU A O 1
ATOM 2215 N N . GLY A 1 291 ? 7.451 -5.961 19.612 1.00 78.62 291 GLY A N 1
ATOM 2216 C CA . GLY A 1 291 ? 8.431 -6.505 18.654 1.00 78.62 291 GLY A CA 1
ATOM 2217 C C . GLY A 1 291 ? 9.198 -5.447 17.846 1.00 78.62 291 GLY A C 1
ATOM 2218 O O . GLY A 1 291 ? 9.387 -5.599 16.639 1.00 78.62 291 GLY A O 1
ATOM 2219 N N . ILE A 1 292 ? 9.607 -4.349 18.491 1.00 83.38 292 ILE A N 1
ATOM 2220 C CA . ILE A 1 292 ? 10.390 -3.286 17.850 1.00 83.38 292 ILE A CA 1
ATOM 2221 C C . ILE A 1 292 ? 11.880 -3.595 17.989 1.00 83.38 292 ILE A C 1
ATOM 2223 O O . ILE A 1 292 ? 12.414 -3.661 19.096 1.00 83.38 292 ILE A O 1
ATOM 2227 N N . HIS A 1 293 ? 12.563 -3.758 16.860 1.00 80.81 293 HIS A N 1
ATOM 2228 C CA . HIS A 1 293 ? 13.984 -4.080 16.803 1.00 80.81 293 HIS A CA 1
ATOM 2229 C C . HIS A 1 293 ? 14.787 -2.842 16.395 1.00 80.81 293 HIS A C 1
ATOM 2231 O O . HIS A 1 293 ? 14.819 -2.469 15.222 1.00 80.81 293 HIS A O 1
ATOM 2237 N N . HIS A 1 294 ? 15.457 -2.219 17.370 1.00 73.44 294 HIS A N 1
ATOM 2238 C CA . HIS A 1 294 ? 16.327 -1.061 17.165 1.00 73.44 294 HIS A CA 1
ATOM 2239 C C . HIS A 1 294 ? 17.741 -1.341 17.720 1.00 73.44 294 HIS A C 1
ATOM 2241 O O . HIS A 1 294 ? 17.850 -1.741 18.881 1.00 73.44 294 HIS A O 1
ATOM 2247 N N . PRO A 1 295 ? 18.831 -1.093 16.963 1.00 63.84 295 PRO A N 1
ATOM 2248 C CA . PRO A 1 295 ? 20.209 -1.383 17.383 1.00 63.84 295 PRO A CA 1
ATOM 2249 C C . PRO A 1 295 ? 20.638 -0.737 18.708 1.00 63.84 295 PRO A C 1
ATOM 2251 O O . PRO A 1 295 ? 21.522 -1.251 19.380 1.00 63.84 295 PRO A O 1
ATOM 2254 N N . LEU A 1 296 ? 20.020 0.387 19.084 1.00 58.31 296 LEU A N 1
ATOM 2255 C CA . LEU A 1 296 ? 20.308 1.120 20.329 1.00 58.31 296 LEU A CA 1
ATOM 2256 C C . LEU A 1 296 ? 19.404 0.751 21.525 1.00 58.31 296 LEU A C 1
ATOM 2258 O O . LEU A 1 296 ? 19.509 1.395 22.562 1.00 58.31 296 LEU A O 1
ATOM 2262 N N . LEU A 1 297 ? 18.494 -0.222 21.385 1.00 48.25 297 LEU A N 1
ATOM 2263 C CA . LEU A 1 297 ? 17.594 -0.677 22.463 1.00 48.25 297 LEU A CA 1
ATOM 2264 C C . LEU A 1 297 ? 17.992 -2.047 23.045 1.00 48.25 297 LEU A C 1
ATOM 2266 O O . LEU A 1 297 ? 17.157 -2.708 23.660 1.00 48.25 297 LEU A O 1
ATOM 2270 N N . GLN A 1 298 ? 19.236 -2.485 22.826 1.00 42.41 298 GLN A N 1
ATOM 2271 C CA . GLN A 1 298 ? 19.782 -3.725 23.393 1.00 42.41 298 GLN A CA 1
ATOM 2272 C C . GLN A 1 298 ? 20.544 -3.473 24.692 1.00 42.41 298 GLN A C 1
ATOM 2274 O O . GLN A 1 298 ? 21.279 -2.461 24.755 1.00 42.41 298 GLN A O 1
#

Secondary structure (DSSP, 8-state):
--EEEEE----GGGGGG---HHHHHHHHHHHHHHHHHHHTT---EEEE--SEEEEEEETTT-EETTEE----TT-EEEEEEEEEEEEEEE--BPPTT--EEEEEEEEEEE-SS-EEE-SSS--EEEEEE-S-STT-S-SEEE---STT-SEEE-TTSTT-EEEEEEESEEEES-SS-SEEEPPS--BHHHH---SEEEEEEEEEEEE--S-TT----EEE--EEETTTTEEES-EEEEEEEEEEEESTT--EEESSEEEEEEEEEEEES----TTT--EEEEEESSEEE--EE-TT--

InterPro domains:
  IPR011050 Pectin lyase fold/virulence factor [SSF51126] (49-271)

pLDDT: mean 79.96, std 16.23, range [35.75, 98.44]

Radius of gyration: 18.67 Å; chains: 1; bounding box: 42×41×56 Å